Protein AF-A0A9D6DRE2-F1 (afdb_monomer)

Secondary structure (DSSP, 8-state):
-PPPP-PEEEEE--TT-HHHHHHHHHHHHHHGGGS--HHHHHHHHHTT-SEEEEEE-TTS-EEEEEEEEEEEPPP-TTS--EEEEEEEEEEE-GGGTTSSHHHHHHHHHHHHHHHHHHHHTPEEEEEEEEE-GGGHHHHHHTT-EEEEEE-TTS-EEE--EEEPPS-B-TTT--BSS--EEEEEEEEETT--SEEEHHHHHHHHHHIIIIISPPPGGGSSSHHHHHHHHHHHHHHHHHHHHHGGG-GGGEEEEE-HHHHHHHHHHHHTTT--EEPP-

Sequence (277 aa):
MARPWRPQEKRIENHNDPMVREVWQMMKAEFGDEADPLYWVKESIRQGINKYDVITGPDGKIISFSNSRYLEMEPVAGRPPESLVYMAFILTDEEHRRKGLATELNRKLSLGALEQARQEGHAVRGMVGESTETSEKFWNKIGKRRVYFEDSEGNIHEVPYKAPPCDYDDNTGEPLLEGAFEHLMVNMFDGSGELKSGDLVRMARTIYFEEYGAEPEDYASKKAWQRTQEVLVGYLKEFEQSLAGAKDGRVFLMSEDERNQKQAELKAKGKEVVEVK

Mean predicted aligned error: 3.93 Å

Solvent-accessible surface area (backbone atoms only — not comparable to full-atom values): 15148 Å² total; per-residue (Å²): 132,82,77,81,86,72,78,47,77,46,71,61,78,52,50,82,42,72,62,54,58,53,53,43,51,55,39,36,70,73,48,47,88,77,32,74,55,65,67,56,59,28,47,32,28,67,72,63,56,40,46,38,42,36,30,27,48,98,87,66,47,78,43,30,42,32,38,32,34,80,41,73,38,83,81,50,93,97,53,74,50,36,27,36,34,43,38,82,44,72,45,52,43,81,94,51,52,94,69,53,58,56,56,51,47,52,52,51,52,54,52,52,48,53,51,50,23,62,75,72,66,34,45,64,52,32,40,40,33,72,38,54,82,91,49,45,72,59,41,42,74,71,57,28,17,39,44,28,26,38,34,90,86,63,32,35,34,45,59,70,36,61,47,72,40,91,48,61,38,42,73,60,21,46,62,74,48,81,52,46,77,40,44,48,27,42,27,40,69,84,68,54,55,58,48,46,43,71,58,52,47,44,52,52,47,36,45,48,50,68,70,61,42,76,60,60,83,76,25,79,31,68,66,9,37,50,40,36,52,53,51,49,52,49,52,48,48,53,43,51,56,67,49,71,53,24,44,94,45,32,31,37,51,37,37,72,69,56,44,55,52,48,36,59,60,29,50,79,71,79,32,51,64,47,74,78,127

Organism: NCBI:txid2750080

Radius of gyration: 19.71 Å; Cα contacts (8 Å, |Δi|>4): 491; chains: 1; bounding box: 57×41×58 Å

Foldseek 3Di:
DDDPDDWDKDKDQALPPPLLVLVQVQQCVPPPPPGDDSVVSSVCSVVVAKIKMFIADPVRHTQKIWIKGKFWFDDDPPDWTEIEIETEDIDGDPVCPPVCPSLVNLVVSVVVNVVVCVVVVYHYFKYKYWADPVCQVVLVVSQKFFKWFAFPVRAIEGQWAWAQAQDADQAALHHPDGTHTTTIIIHTPVRDQKDFLVVVLRVLLRCLCSVRQDDQVSHPHPNSSVSNVVVSVVSSVVSSVSQPRGVVRMMGGHGPVRQVVVQVVVVVVVHHYHYDD

pLDDT: mean 93.64, std 5.63, range [51.59, 98.44]

Structure (mmCIF, N/CA/C/O backbone):
data_AF-A0A9D6DRE2-F1
#
_entry.id   AF-A0A9D6DRE2-F1
#
loop_
_atom_site.group_PDB
_atom_site.id
_atom_site.type_symbol
_atom_site.label_atom_id
_atom_site.label_alt_id
_atom_site.label_comp_id
_atom_site.label_asym_id
_atom_site.label_entity_id
_atom_site.label_seq_id
_atom_site.pdbx_PDB_ins_code
_atom_site.Cartn_x
_atom_site.Cartn_y
_atom_site.Cartn_z
_atom_site.occupancy
_atom_site.B_iso_or_equiv
_atom_site.auth_seq_id
_atom_site.auth_comp_id
_atom_site.auth_asym_id
_atom_site.auth_atom_id
_atom_site.pdbx_PDB_model_num
ATOM 1 N N . MET A 1 1 ? -10.103 -22.977 -37.144 1.00 57.94 1 MET A N 1
ATOM 2 C CA . MET A 1 1 ? -10.347 -22.102 -35.976 1.00 57.94 1 MET A CA 1
ATOM 3 C C . MET A 1 1 ? -9.008 -21.837 -35.314 1.00 57.94 1 MET A C 1
ATOM 5 O O . MET A 1 1 ? -8.327 -22.803 -34.987 1.00 57.94 1 MET A O 1
ATOM 9 N N . ALA A 1 2 ? -8.588 -20.576 -35.194 1.00 51.59 2 ALA A N 1
ATOM 10 C CA . ALA A 1 2 ? -7.384 -20.242 -34.435 1.00 51.59 2 ALA A CA 1
ATOM 11 C C . ALA A 1 2 ? -7.630 -20.556 -32.950 1.00 51.59 2 ALA A C 1
ATOM 13 O O . ALA A 1 2 ? -8.734 -20.325 -32.453 1.00 51.59 2 ALA A O 1
ATOM 14 N N . ARG A 1 3 ? -6.638 -21.126 -32.252 1.00 55.03 3 ARG A N 1
ATOM 15 C CA . ARG A 1 3 ? -6.741 -21.302 -30.797 1.00 55.03 3 ARG A CA 1
ATOM 16 C C . ARG A 1 3 ? -6.902 -19.916 -30.160 1.00 55.03 3 ARG A C 1
ATOM 18 O O . ARG A 1 3 ? -6.176 -19.011 -30.570 1.00 55.03 3 ARG A O 1
ATOM 25 N N . PRO A 1 4 ? -7.812 -19.739 -29.186 1.00 74.06 4 PRO A N 1
ATOM 26 C CA . PRO A 1 4 ? -7.888 -18.487 -28.453 1.00 74.06 4 PRO A CA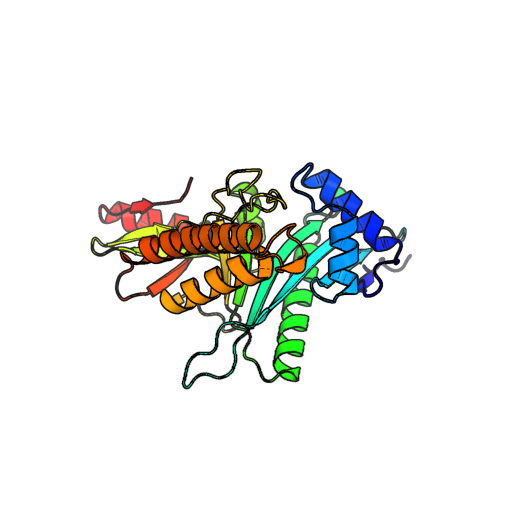 1
ATOM 27 C C . PRO A 1 4 ? -6.530 -18.225 -27.804 1.00 74.06 4 PRO A C 1
ATOM 29 O O . PRO A 1 4 ? -5.937 -19.118 -27.188 1.00 74.06 4 PRO A O 1
ATOM 32 N N . TRP A 1 5 ? -6.026 -17.014 -28.017 1.00 76.00 5 TRP A N 1
ATOM 33 C CA . TRP A 1 5 ? -4.802 -16.545 -27.395 1.00 76.00 5 TRP A CA 1
ATOM 34 C C . TRP A 1 5 ? -4.932 -16.614 -25.867 1.00 76.00 5 TRP A C 1
ATOM 36 O O . TRP A 1 5 ? -6.010 -16.377 -25.317 1.00 76.00 5 TRP A O 1
ATOM 46 N N . ARG A 1 6 ? -3.838 -16.978 -25.194 1.00 79.94 6 ARG A N 1
ATOM 47 C CA . ARG A 1 6 ? -3.753 -17.016 -23.733 1.00 79.94 6 ARG A CA 1
ATOM 48 C C . ARG A 1 6 ? -2.740 -15.968 -23.276 1.00 79.94 6 ARG A C 1
ATOM 50 O O . ARG A 1 6 ? -1.627 -15.995 -23.809 1.00 79.94 6 ARG A O 1
ATOM 57 N N . PRO A 1 7 ? -3.100 -15.102 -22.314 1.00 83.44 7 PRO A N 1
ATOM 58 C CA . PRO A 1 7 ? -2.146 -14.201 -21.686 1.00 83.44 7 PRO A CA 1
ATOM 59 C C . PRO A 1 7 ? -0.927 -14.965 -21.173 1.00 83.44 7 PRO A C 1
ATOM 61 O O . PRO A 1 7 ? -1.067 -16.068 -20.637 1.00 83.44 7 PRO A O 1
ATOM 64 N N . GLN A 1 8 ? 0.263 -14.402 -21.379 1.00 90.44 8 GLN A N 1
ATOM 65 C CA . GLN A 1 8 ? 1.492 -14.946 -20.812 1.00 90.44 8 GLN A CA 1
ATOM 66 C C . GLN A 1 8 ? 1.859 -14.135 -19.578 1.00 90.44 8 GLN A C 1
ATOM 68 O O . GLN A 1 8 ? 2.025 -12.920 -19.653 1.00 90.44 8 GLN A O 1
ATOM 73 N N . GLU A 1 9 ? 1.989 -14.822 -18.451 1.00 93.50 9 GLU A N 1
ATOM 74 C CA . GLU A 1 9 ? 2.403 -14.235 -17.184 1.00 93.50 9 GLU A CA 1
ATOM 75 C C . GLU A 1 9 ? 3.905 -14.433 -16.988 1.00 93.50 9 GLU A C 1
ATOM 77 O O . GLU A 1 9 ? 4.422 -15.542 -17.137 1.00 93.50 9 GLU A O 1
ATOM 82 N N . LYS A 1 10 ? 4.610 -13.376 -16.590 1.00 94.56 10 LYS A N 1
ATOM 83 C CA . LYS A 1 10 ? 6.050 -13.418 -16.318 1.00 94.56 10 LYS A CA 1
ATOM 84 C C . LYS A 1 10 ? 6.383 -12.555 -15.106 1.00 94.56 10 LYS A C 1
ATOM 86 O O . LYS A 1 10 ? 5.712 -11.563 -14.855 1.00 94.56 10 LYS A O 1
ATOM 91 N N . ARG A 1 11 ? 7.404 -12.943 -14.343 1.00 95.44 11 ARG A N 1
ATOM 92 C CA . ARG A 1 11 ? 8.059 -12.057 -13.374 1.00 95.44 11 ARG A CA 1
ATOM 93 C C . ARG A 1 11 ? 9.316 -11.481 -14.011 1.00 95.44 11 ARG A C 1
ATOM 95 O O . ARG A 1 11 ? 10.056 -12.213 -14.669 1.00 95.44 11 ARG A O 1
ATOM 102 N N . ILE A 1 12 ? 9.550 -10.187 -13.839 1.00 96.00 12 ILE A N 1
ATOM 103 C CA . ILE A 1 12 ? 10.805 -9.565 -14.253 1.00 96.00 12 ILE A CA 1
ATOM 104 C C . ILE A 1 12 ? 11.825 -9.764 -13.129 1.00 96.00 12 ILE A C 1
ATOM 106 O O . ILE A 1 12 ? 11.682 -9.194 -12.054 1.00 96.00 12 ILE A O 1
ATOM 110 N N . GLU A 1 13 ? 12.844 -10.584 -13.382 1.00 95.12 13 GLU A N 1
ATOM 111 C CA . GLU A 1 13 ? 13.911 -10.895 -12.410 1.00 95.12 13 GLU A CA 1
ATOM 112 C C . GLU A 1 13 ? 15.245 -10.214 -12.757 1.00 95.12 13 GLU A C 1
ATOM 114 O O . GLU A 1 13 ? 16.151 -10.142 -11.933 1.00 95.12 13 GLU A O 1
ATOM 119 N N . ASN A 1 14 ? 15.385 -9.703 -13.984 1.00 95.88 14 ASN A N 1
ATOM 120 C CA . ASN A 1 14 ? 16.597 -9.044 -14.457 1.00 95.88 14 ASN A CA 1
ATOM 121 C C . ASN A 1 14 ? 16.320 -7.559 -14.714 1.00 95.88 14 ASN A C 1
ATOM 123 O O . ASN A 1 14 ? 15.523 -7.217 -15.584 1.00 95.88 14 ASN A O 1
AT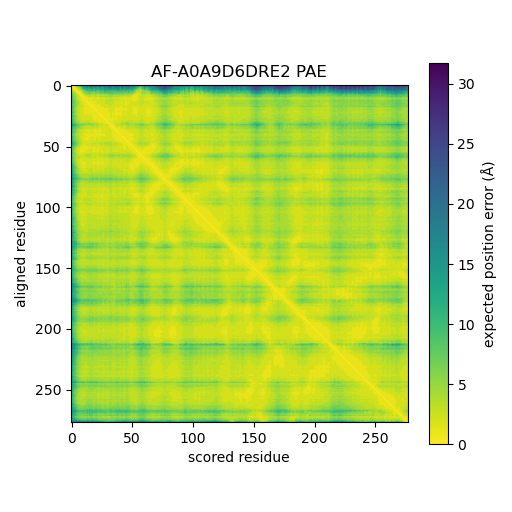OM 127 N N . HIS A 1 15 ? 17.031 -6.676 -14.012 1.00 94.56 15 HIS A N 1
ATOM 128 C CA . HIS A 1 15 ? 16.909 -5.219 -14.157 1.00 94.56 15 HIS A CA 1
ATOM 129 C C . HIS A 1 15 ? 17.287 -4.686 -15.556 1.00 94.56 15 HIS A C 1
ATOM 131 O O . HIS A 1 15 ? 16.968 -3.547 -15.896 1.00 94.56 15 HIS A O 1
ATOM 137 N N . ASN A 1 16 ? 17.959 -5.494 -16.383 1.00 96.19 16 ASN A N 1
ATOM 138 C CA . ASN A 1 16 ? 18.267 -5.177 -17.780 1.00 96.19 16 ASN A CA 1
ATOM 139 C C . ASN A 1 16 ? 17.279 -5.790 -18.784 1.00 96.19 16 ASN A C 1
ATOM 141 O O . ASN A 1 16 ? 17.483 -5.644 -19.989 1.00 96.19 16 ASN A O 1
ATOM 145 N N . ASP A 1 17 ? 16.231 -6.482 -18.325 1.00 96.25 17 ASP A N 1
ATOM 146 C CA . ASP A 1 17 ? 15.180 -6.983 -19.210 1.00 96.25 17 ASP A CA 1
ATOM 147 C C . ASP A 1 17 ? 14.517 -5.796 -19.945 1.00 96.25 17 ASP A C 1
ATOM 149 O O . ASP A 1 17 ? 14.136 -4.818 -19.292 1.00 96.25 17 ASP A O 1
ATOM 153 N N . PRO A 1 18 ? 14.365 -5.835 -21.285 1.00 94.88 18 PRO A N 1
ATOM 154 C CA . PRO A 1 18 ? 13.691 -4.774 -22.037 1.00 94.88 18 PRO A CA 1
ATOM 155 C C . PRO A 1 18 ? 12.298 -4.425 -21.492 1.00 94.88 18 PRO A C 1
ATOM 157 O O . PRO A 1 18 ? 11.900 -3.259 -21.541 1.00 94.88 18 PRO A O 1
ATOM 160 N N . MET A 1 19 ? 11.612 -5.403 -20.890 1.00 96.00 19 MET A N 1
ATOM 161 C CA . MET A 1 19 ? 10.308 -5.230 -20.248 1.00 96.00 19 MET A CA 1
ATOM 162 C C . MET A 1 19 ? 10.324 -4.216 -19.098 1.00 96.00 19 MET A C 1
ATOM 164 O O . MET A 1 19 ? 9.303 -3.586 -18.844 1.00 96.00 19 MET A O 1
ATOM 168 N N . VAL A 1 20 ? 11.464 -3.991 -18.431 1.00 96.94 20 VAL A N 1
ATOM 169 C CA . VAL A 1 20 ? 11.580 -2.976 -17.366 1.00 96.94 20 VAL A CA 1
ATOM 170 C C . VAL A 1 20 ? 11.256 -1.585 -17.903 1.00 96.94 20 VAL A C 1
ATOM 172 O O . VAL A 1 20 ? 10.541 -0.811 -17.269 1.00 96.94 20 VAL A O 1
ATOM 175 N N . ARG A 1 21 ? 11.757 -1.266 -19.102 1.00 97.00 21 ARG A N 1
ATOM 176 C CA . ARG A 1 21 ? 11.486 0.025 -19.736 1.00 97.00 21 ARG A CA 1
ATOM 177 C C . ARG A 1 21 ? 10.027 0.137 -20.167 1.00 97.00 21 ARG A C 1
ATOM 179 O O . ARG A 1 21 ? 9.472 1.222 -20.052 1.00 97.00 21 ARG A O 1
ATOM 186 N N . GLU A 1 22 ? 9.427 -0.952 -20.642 1.00 96.62 22 GLU A N 1
ATOM 187 C CA . GLU A 1 22 ? 8.007 -0.983 -21.012 1.00 96.62 22 GLU A CA 1
ATOM 188 C C . GLU A 1 22 ? 7.098 -0.760 -19.793 1.00 96.62 22 GLU A C 1
ATOM 190 O O . GLU A 1 22 ? 6.211 0.088 -19.859 1.00 96.62 22 GLU A O 1
ATOM 195 N N . VAL A 1 23 ? 7.361 -1.430 -18.661 1.00 96.62 23 VAL A N 1
ATOM 196 C CA . VAL A 1 23 ? 6.642 -1.189 -17.392 1.00 96.62 23 VAL A CA 1
ATOM 197 C C . VAL A 1 23 ? 6.757 0.273 -16.977 1.00 96.62 23 VAL A C 1
ATOM 199 O O . VAL A 1 23 ? 5.744 0.923 -16.732 1.00 96.62 23 VAL A O 1
ATOM 202 N N . TRP A 1 24 ? 7.978 0.813 -16.951 1.00 96.44 24 TRP A N 1
ATOM 203 C CA . TRP A 1 24 ? 8.202 2.208 -16.575 1.00 96.44 24 TRP A CA 1
ATOM 204 C C . TRP A 1 24 ? 7.492 3.193 -17.515 1.00 96.44 24 TRP A C 1
ATOM 206 O O . TRP A 1 24 ? 6.930 4.183 -17.060 1.00 96.44 24 TRP A O 1
ATOM 216 N N . GLN A 1 25 ? 7.466 2.926 -18.825 1.00 96.12 25 GLN A N 1
ATOM 217 C CA . GLN A 1 25 ? 6.717 3.752 -19.778 1.00 96.12 25 GLN A CA 1
ATOM 218 C C . GLN A 1 25 ? 5.212 3.711 -19.506 1.00 96.12 25 GLN A C 1
ATOM 220 O O . GLN A 1 25 ? 4.557 4.746 -19.596 1.00 96.12 25 GLN A O 1
ATOM 225 N N . MET A 1 26 ? 4.681 2.540 -19.152 1.00 95.31 26 MET A N 1
ATOM 226 C CA . MET A 1 26 ? 3.279 2.372 -18.777 1.00 95.31 26 MET A CA 1
ATOM 227 C C . MET A 1 26 ? 2.956 3.135 -17.479 1.00 95.31 26 MET A C 1
ATOM 229 O O . MET A 1 26 ? 1.951 3.836 -17.432 1.00 95.31 26 MET A O 1
ATOM 233 N N . MET A 1 27 ? 3.839 3.082 -16.471 1.00 94.00 27 MET A N 1
ATOM 234 C CA . MET A 1 27 ? 3.736 3.891 -15.244 1.00 94.00 27 MET A CA 1
ATOM 235 C C . MET A 1 27 ? 3.767 5.389 -15.546 1.00 94.00 27 MET A C 1
ATOM 237 O O . MET A 1 27 ? 2.865 6.111 -15.140 1.00 94.00 27 MET A O 1
ATOM 241 N N . LYS A 1 28 ? 4.770 5.862 -16.297 1.00 94.38 28 LYS A N 1
ATOM 242 C CA . LYS A 1 28 ? 4.936 7.286 -16.628 1.00 94.38 28 LYS A CA 1
ATOM 243 C C . LYS A 1 28 ? 3.752 7.834 -17.427 1.00 94.38 28 LYS A C 1
ATOM 245 O O . LYS A 1 28 ? 3.407 9.000 -17.268 1.00 94.38 28 LYS A O 1
ATOM 250 N N . ALA A 1 29 ? 3.146 7.012 -18.284 1.00 93.81 29 ALA A N 1
ATOM 251 C CA . ALA A 1 29 ? 1.971 7.399 -19.056 1.00 93.81 29 ALA A CA 1
ATOM 252 C C . ALA A 1 29 ? 0.716 7.578 -18.186 1.00 93.81 29 ALA A C 1
ATOM 254 O O . ALA A 1 29 ? -0.063 8.483 -18.468 1.00 93.81 29 ALA A O 1
ATOM 255 N N . GLU A 1 30 ? 0.526 6.748 -17.154 1.00 90.94 30 GLU A N 1
ATOM 256 C CA . GLU A 1 30 ? -0.642 6.845 -16.265 1.00 90.94 30 GLU A CA 1
ATOM 257 C C . GLU A 1 30 ? -0.440 7.883 -15.152 1.00 90.94 30 GLU A C 1
ATOM 259 O O . GLU A 1 30 ? -1.318 8.706 -14.918 1.00 90.94 30 GLU A O 1
ATOM 264 N N . PHE A 1 31 ? 0.716 7.858 -14.484 1.00 87.56 31 PHE A N 1
ATOM 265 C CA . PHE A 1 31 ? 0.958 8.599 -13.239 1.00 87.56 31 PHE A CA 1
ATOM 266 C C . PHE A 1 31 ? 1.790 9.873 -13.430 1.00 87.56 31 PHE A C 1
ATOM 268 O O . PHE A 1 31 ? 1.974 10.650 -12.499 1.00 87.56 31 PHE A O 1
ATOM 275 N N . GLY A 1 32 ? 2.312 10.128 -14.634 1.00 88.75 32 GLY A N 1
ATOM 276 C CA . GLY A 1 32 ? 3.084 11.340 -14.897 1.00 88.75 32 GLY A CA 1
ATOM 277 C C . GLY A 1 32 ? 4.277 11.462 -13.948 1.00 88.75 32 GLY A C 1
ATOM 278 O O . GLY A 1 32 ? 5.148 10.595 -13.930 1.00 88.75 32 GLY A O 1
ATOM 279 N N . ASP A 1 33 ? 4.367 12.558 -13.201 1.00 82.12 33 ASP A N 1
ATOM 280 C CA . ASP A 1 33 ? 5.491 12.834 -12.295 1.00 82.12 33 ASP A CA 1
ATOM 281 C C . ASP A 1 33 ? 5.471 12.022 -10.994 1.00 82.12 33 ASP A C 1
ATOM 283 O O . ASP A 1 33 ? 6.511 11.915 -10.362 1.00 82.12 33 ASP A O 1
A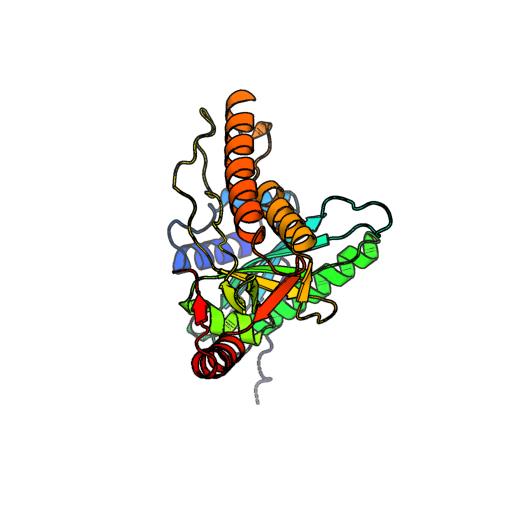TOM 287 N N . GLU A 1 34 ? 4.362 11.352 -10.673 1.00 78.19 34 GLU A N 1
ATOM 288 C CA . GLU A 1 34 ? 4.277 10.405 -9.549 1.00 78.19 34 GLU A CA 1
ATOM 289 C C . GLU A 1 34 ? 4.902 9.038 -9.876 1.00 78.19 34 GLU A C 1
ATOM 291 O O . GLU A 1 34 ? 5.099 8.205 -8.996 1.00 78.19 34 GLU A O 1
ATOM 296 N N . ALA A 1 35 ? 5.212 8.767 -11.149 1.00 87.00 35 ALA A N 1
ATOM 297 C CA . ALA A 1 35 ? 5.878 7.528 -11.524 1.00 87.00 35 ALA A CA 1
ATOM 298 C C . ALA A 1 35 ? 7.347 7.536 -11.089 1.00 87.00 35 ALA A C 1
ATOM 300 O O . ALA A 1 35 ? 8.107 8.423 -11.491 1.00 87.00 35 ALA A O 1
ATOM 301 N N . ASP A 1 36 ? 7.760 6.459 -10.416 1.00 87.31 36 ASP A N 1
ATOM 302 C CA . ASP A 1 36 ? 9.156 6.202 -10.074 1.00 87.31 36 ASP A CA 1
ATOM 303 C C . ASP A 1 36 ? 10.104 6.467 -11.257 1.00 87.31 36 ASP A C 1
ATOM 305 O O . ASP A 1 36 ? 9.836 6.057 -12.402 1.00 87.31 36 ASP A O 1
ATOM 309 N N . PRO A 1 37 ? 11.266 7.096 -11.025 1.00 89.38 37 PRO A N 1
ATOM 310 C CA . PRO A 1 37 ? 12.247 7.261 -12.078 1.00 89.38 37 PRO A CA 1
ATOM 311 C C . PRO A 1 37 ? 12.782 5.891 -12.528 1.00 89.38 37 PRO A C 1
ATOM 313 O O . PRO A 1 37 ? 12.975 4.971 -11.736 1.00 89.38 37 PRO A O 1
ATOM 316 N N . LEU A 1 38 ? 13.089 5.742 -13.824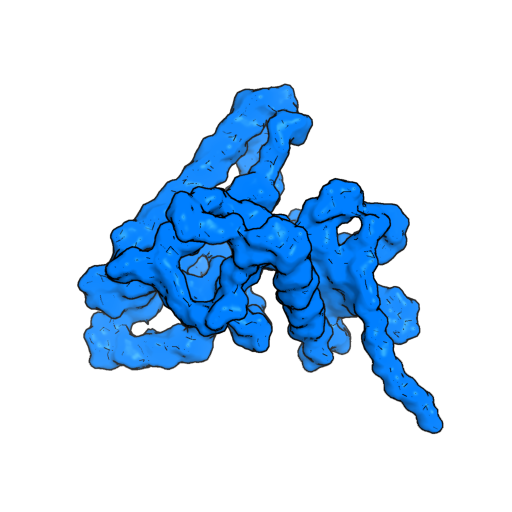 1.00 94.06 38 LEU A N 1
ATOM 317 C CA . LEU A 1 38 ? 13.495 4.449 -14.404 1.00 94.06 38 LEU A CA 1
ATOM 318 C C . LEU A 1 38 ? 14.694 3.808 -13.686 1.00 94.06 38 LEU A C 1
ATOM 320 O O . LEU A 1 38 ? 14.801 2.582 -13.637 1.00 94.06 38 LEU A O 1
ATOM 324 N N . TYR A 1 39 ? 15.623 4.621 -13.175 1.00 92.06 39 TYR A N 1
ATOM 325 C CA . TYR A 1 39 ? 16.776 4.099 -12.445 1.00 92.06 39 TYR A CA 1
ATOM 326 C C . TYR A 1 39 ? 16.344 3.398 -11.148 1.00 92.06 39 TYR A C 1
ATOM 328 O O . TYR A 1 39 ? 16.881 2.334 -10.858 1.00 92.06 39 TYR A O 1
ATOM 336 N N . TRP A 1 40 ? 15.331 3.912 -10.443 1.00 89.31 40 TRP A N 1
ATOM 337 C CA . TRP A 1 40 ? 14.787 3.313 -9.223 1.00 89.31 40 TRP A CA 1
ATOM 338 C C . TRP A 1 40 ? 14.040 2.007 -9.503 1.00 89.31 40 TRP A C 1
ATOM 340 O O . TRP A 1 40 ? 14.254 0.997 -8.831 1.00 89.31 40 TRP A O 1
ATOM 350 N N . VAL A 1 41 ? 13.250 1.958 -10.582 1.00 94.06 41 VAL A N 1
ATOM 351 C CA . VAL A 1 41 ? 12.606 0.711 -11.041 1.00 94.06 41 VAL A CA 1
ATOM 352 C C . VAL A 1 41 ? 13.655 -0.378 -11.294 1.00 94.06 41 VAL A C 1
ATOM 354 O O . VAL A 1 41 ? 13.502 -1.519 -10.861 1.00 94.06 41 VAL A O 1
ATOM 357 N N . LYS A 1 42 ? 14.757 -0.035 -11.971 1.00 95.44 42 LYS A N 1
ATOM 358 C CA . LYS A 1 42 ? 15.860 -0.977 -12.213 1.00 95.44 42 LYS A CA 1
ATOM 359 C C . LYS A 1 42 ? 16.553 -1.396 -10.926 1.00 95.44 42 LYS A C 1
ATOM 361 O O . LYS A 1 42 ? 16.850 -2.576 -10.752 1.00 95.44 42 LYS A O 1
ATOM 366 N N . GLU A 1 43 ? 16.831 -0.435 -10.061 1.00 91.44 43 GLU A N 1
ATOM 367 C CA . GLU A 1 43 ? 17.575 -0.656 -8.833 1.00 91.44 43 GLU A CA 1
ATOM 368 C C . GLU A 1 43 ? 16.800 -1.542 -7.855 1.00 91.44 43 GLU A C 1
ATOM 370 O O . GLU A 1 43 ? 17.333 -2.540 -7.373 1.00 91.44 43 GLU A O 1
ATOM 375 N N . SER A 1 44 ? 15.508 -1.278 -7.676 1.00 92.38 44 SER A N 1
ATOM 376 C CA . SER A 1 44 ? 14.627 -2.090 -6.835 1.00 92.38 44 SER A CA 1
ATOM 377 C C . SER A 1 44 ? 14.490 -3.537 -7.335 1.00 92.38 44 SER A C 1
ATOM 379 O O . SER A 1 44 ? 14.442 -4.457 -6.519 1.00 92.38 44 SER A O 1
ATOM 381 N N . ILE A 1 45 ? 14.519 -3.780 -8.655 1.00 94.81 45 ILE A N 1
ATOM 382 C CA . ILE A 1 45 ? 14.611 -5.142 -9.222 1.00 94.81 45 ILE A CA 1
ATOM 383 C C . ILE A 1 45 ? 15.981 -5.755 -8.931 1.00 94.81 45 ILE A C 1
ATOM 385 O O . ILE A 1 45 ? 16.069 -6.912 -8.524 1.00 94.81 45 ILE A O 1
ATOM 389 N N . ARG A 1 46 ? 17.065 -4.998 -9.148 1.00 93.69 46 ARG A N 1
ATOM 390 C CA . ARG A 1 46 ? 18.445 -5.465 -8.949 1.00 93.69 46 ARG A CA 1
ATOM 391 C C . ARG A 1 46 ? 18.688 -5.914 -7.510 1.00 93.69 46 ARG A C 1
ATOM 393 O O . ARG A 1 46 ? 19.369 -6.915 -7.305 1.00 93.69 46 ARG A O 1
ATOM 400 N N . GLN A 1 47 ? 18.153 -5.171 -6.547 1.00 89.81 47 GLN A N 1
ATOM 401 C CA . GLN A 1 47 ? 18.263 -5.471 -5.122 1.00 89.81 47 GLN A CA 1
ATOM 402 C C . GLN A 1 47 ? 17.223 -6.498 -4.640 1.00 89.81 47 GLN A C 1
ATOM 404 O O . GLN A 1 47 ? 17.314 -6.972 -3.514 1.00 89.81 47 GLN A O 1
ATOM 409 N N . GLY A 1 48 ? 16.249 -6.871 -5.479 1.00 90.00 48 GLY A N 1
ATOM 410 C CA . GLY A 1 48 ? 15.169 -7.785 -5.096 1.00 90.00 48 GLY A CA 1
ATOM 411 C C . GLY A 1 48 ? 14.152 -7.175 -4.127 1.00 90.00 48 GLY A C 1
ATOM 412 O O . GLY A 1 48 ? 13.375 -7.915 -3.528 1.00 90.00 48 GLY A O 1
ATOM 413 N N . ILE A 1 49 ? 14.148 -5.847 -3.995 1.00 89.81 49 ILE A N 1
ATOM 414 C CA . ILE A 1 49 ? 13.233 -5.081 -3.147 1.00 89.81 49 ILE A CA 1
ATOM 415 C C . ILE A 1 49 ? 11.815 -5.159 -3.720 1.00 89.81 49 ILE A C 1
ATOM 417 O O . ILE A 1 49 ? 10.887 -5.607 -3.046 1.00 89.81 49 ILE A O 1
ATOM 421 N N . ASN A 1 50 ? 11.669 -4.781 -4.994 1.00 92.88 50 ASN A N 1
ATOM 422 C CA . ASN A 1 50 ? 10.382 -4.727 -5.681 1.00 92.88 50 ASN A CA 1
ATOM 423 C C . ASN A 1 50 ? 10.200 -5.920 -6.612 1.00 92.88 50 ASN A C 1
ATOM 425 O O . ASN A 1 50 ? 11.080 -6.281 -7.398 1.00 92.88 50 ASN A O 1
ATOM 429 N N . LYS A 1 51 ? 8.997 -6.490 -6.590 1.00 94.56 51 LYS A N 1
ATOM 430 C CA . LYS A 1 51 ? 8.575 -7.544 -7.510 1.00 94.56 51 LYS A CA 1
ATOM 431 C C . LYS A 1 51 ? 7.669 -6.966 -8.577 1.00 94.56 51 LYS A C 1
ATOM 433 O O . LYS A 1 51 ? 6.622 -6.401 -8.263 1.00 94.56 51 LYS A O 1
ATOM 438 N N . TYR A 1 52 ? 8.054 -7.195 -9.830 1.00 96.56 52 TYR A N 1
ATOM 439 C CA . TYR A 1 52 ? 7.273 -6.817 -10.999 1.00 96.56 52 TYR A CA 1
ATOM 440 C C . TYR A 1 52 ? 6.755 -8.066 -11.701 1.00 96.56 52 TYR A C 1
ATOM 442 O O . TYR A 1 52 ? 7.519 -8.845 -12.279 1.00 96.56 52 TYR A O 1
ATOM 450 N N . ASP A 1 53 ? 5.443 -8.255 -11.645 1.00 97.00 53 ASP A N 1
ATOM 451 C CA . ASP A 1 53 ? 4.736 -9.300 -12.376 1.00 97.00 53 ASP A CA 1
ATOM 452 C C . ASP A 1 53 ? 4.007 -8.656 -13.556 1.00 97.00 53 ASP A C 1
ATOM 454 O O . ASP A 1 53 ? 3.353 -7.629 -13.403 1.00 97.00 53 ASP A O 1
ATOM 458 N N . VAL A 1 54 ? 4.146 -9.240 -14.745 1.00 97.75 54 VAL A N 1
ATOM 459 C CA . VAL A 1 54 ? 3.611 -8.702 -15.998 1.00 97.75 54 VAL A CA 1
ATOM 460 C C . VAL A 1 54 ? 2.756 -9.733 -16.713 1.00 97.75 54 VAL A C 1
ATOM 462 O O . VAL A 1 54 ? 3.005 -10.941 -16.640 1.00 97.75 54 VAL A O 1
ATOM 465 N N . ILE A 1 55 ? 1.769 -9.231 -17.443 1.00 97.75 55 ILE A N 1
ATOM 466 C CA . ILE A 1 55 ? 0.988 -9.969 -18.424 1.00 97.75 55 ILE A CA 1
ATOM 467 C C . ILE A 1 55 ? 1.251 -9.331 -19.783 1.00 97.75 55 ILE A C 1
ATOM 469 O O . ILE A 1 55 ? 1.055 -8.124 -19.949 1.00 97.75 55 ILE A O 1
ATOM 473 N N . THR A 1 56 ? 1.678 -10.135 -20.754 1.00 96.50 56 THR A N 1
ATOM 474 C CA . THR A 1 56 ? 1.862 -9.676 -22.135 1.00 96.50 56 THR A CA 1
ATOM 475 C C . THR A 1 56 ? 0.673 -10.034 -23.012 1.00 96.50 56 THR A C 1
ATOM 477 O O . THR A 1 56 ? -0.072 -10.957 -22.682 1.00 96.50 56 THR A O 1
ATOM 480 N N . GLY A 1 57 ? 0.496 -9.280 -24.101 1.00 94.25 57 GLY A N 1
ATOM 481 C CA . GLY A 1 57 ? -0.472 -9.462 -25.181 1.00 94.25 57 GLY A CA 1
ATOM 482 C C . GLY A 1 57 ? -0.004 -10.440 -26.276 1.00 94.25 57 GLY A C 1
ATOM 483 O O . GLY A 1 57 ? 1.096 -10.995 -26.203 1.00 94.25 57 GLY A O 1
ATOM 484 N N . PRO A 1 58 ? -0.816 -10.670 -27.328 1.00 90.25 58 PRO A N 1
ATOM 485 C CA . PRO A 1 58 ? -0.443 -11.527 -28.462 1.00 90.25 58 PRO A CA 1
ATOM 486 C C . PRO A 1 58 ? 0.776 -11.041 -29.249 1.00 90.25 58 PRO A C 1
ATOM 488 O O . PRO A 1 58 ? 1.471 -11.853 -29.855 1.00 90.25 58 PRO A O 1
ATOM 491 N N . ASP A 1 59 ? 1.018 -9.733 -29.253 1.00 90.81 59 ASP A N 1
ATOM 492 C CA . ASP A 1 59 ? 2.158 -9.086 -29.903 1.00 90.81 59 ASP A CA 1
ATOM 493 C C . ASP A 1 59 ? 3.418 -9.064 -29.020 1.00 90.81 59 ASP A C 1
ATOM 495 O O . ASP A 1 59 ? 4.452 -8.544 -29.435 1.00 90.81 59 ASP A O 1
ATOM 499 N N . GLY A 1 60 ? 3.344 -9.648 -27.819 1.00 90.94 60 GLY A N 1
ATOM 500 C CA . GLY A 1 60 ? 4.438 -9.711 -26.856 1.00 90.94 60 GLY A CA 1
ATOM 501 C C . GLY A 1 60 ? 4.603 -8.462 -25.990 1.00 90.94 60 GLY A C 1
ATOM 502 O O . GLY A 1 60 ? 5.441 -8.494 -25.092 1.00 90.94 60 GLY A O 1
ATOM 503 N N . LYS A 1 61 ? 3.808 -7.404 -26.201 1.00 94.12 61 LYS A N 1
ATOM 504 C CA . LYS A 1 61 ? 3.865 -6.183 -25.385 1.00 94.12 61 LYS A CA 1
ATOM 505 C C . LYS A 1 61 ? 3.211 -6.380 -24.032 1.00 94.12 61 LYS A C 1
ATOM 507 O O . LYS A 1 61 ? 2.272 -7.165 -23.907 1.00 94.12 61 LYS A O 1
ATOM 512 N N . ILE A 1 62 ? 3.664 -5.641 -23.028 1.00 96.81 62 ILE A N 1
ATOM 513 C CA . ILE A 1 62 ? 3.016 -5.616 -21.713 1.00 96.81 62 ILE A CA 1
ATOM 514 C C . ILE A 1 62 ? 1.652 -4.927 -21.824 1.00 96.81 62 ILE A C 1
ATOM 516 O O . ILE A 1 62 ? 1.565 -3.801 -22.302 1.00 96.81 62 ILE A O 1
ATOM 520 N N . ILE A 1 63 ? 0.603 -5.608 -21.359 1.00 97.00 63 ILE A N 1
ATOM 521 C CA . ILE A 1 63 ? -0.775 -5.080 -21.300 1.00 97.00 63 ILE A CA 1
ATOM 522 C C . ILE A 1 63 ? -1.253 -4.876 -19.858 1.00 97.00 63 ILE A C 1
ATOM 524 O O . ILE A 1 63 ? -2.250 -4.204 -19.594 1.00 97.00 63 ILE A O 1
ATOM 528 N N . SER A 1 64 ? -0.563 -5.489 -18.895 1.00 97.69 64 SER A N 1
ATOM 529 C CA . SER A 1 64 ? -0.815 -5.288 -17.475 1.00 97.69 64 SER A CA 1
ATOM 530 C C . SER A 1 64 ? 0.432 -5.598 -16.657 1.00 97.69 64 SER A C 1
ATOM 532 O O . SER A 1 64 ? 1.168 -6.526 -16.994 1.00 97.69 64 SER A O 1
ATOM 534 N N . PHE A 1 65 ? 0.649 -4.873 -15.564 1.00 97.75 65 PHE A N 1
ATOM 535 C CA . PHE A 1 65 ? 1.683 -5.204 -14.588 1.00 97.75 65 PHE A CA 1
ATOM 536 C C . PHE A 1 65 ? 1.229 -4.904 -13.159 1.00 97.75 65 PHE A C 1
ATOM 538 O O . PHE A 1 65 ? 0.266 -4.168 -12.933 1.00 97.75 65 PHE A O 1
ATOM 545 N N . SER A 1 66 ? 1.942 -5.478 -12.197 1.00 96.88 66 SER A N 1
ATOM 546 C CA . SER A 1 66 ? 1.873 -5.108 -10.789 1.00 96.88 66 SER A CA 1
ATOM 547 C C . SER A 1 66 ? 3.263 -4.869 -10.216 1.00 96.88 66 SER A C 1
ATOM 549 O O . SER A 1 66 ? 4.197 -5.586 -10.577 1.00 96.88 66 SER A O 1
ATOM 551 N N . ASN A 1 67 ? 3.369 -3.922 -9.291 1.00 95.75 67 ASN A N 1
ATOM 552 C CA . ASN A 1 67 ? 4.529 -3.688 -8.441 1.00 95.75 67 ASN A CA 1
ATOM 553 C C . ASN A 1 67 ? 4.136 -3.957 -6.981 1.00 95.75 67 ASN A C 1
ATOM 555 O O . ASN A 1 67 ? 3.083 -3.515 -6.516 1.00 95.75 67 ASN A O 1
ATOM 559 N N . SER A 1 68 ? 4.968 -4.714 -6.274 1.00 95.75 68 SER A N 1
ATOM 560 C CA . SER A 1 68 ? 4.730 -5.039 -4.869 1.00 95.75 68 SER A CA 1
ATOM 561 C C . SER A 1 68 ? 6.024 -5.295 -4.118 1.00 95.75 68 SER A C 1
ATOM 563 O O . SER A 1 68 ? 7.041 -5.655 -4.719 1.00 95.75 68 SER A O 1
ATOM 565 N N . ARG A 1 69 ? 5.930 -5.223 -2.795 1.00 95.06 69 ARG A N 1
ATOM 566 C CA . ARG A 1 69 ? 6.971 -5.601 -1.850 1.00 95.06 69 ARG A CA 1
ATOM 567 C C . ARG A 1 69 ? 6.426 -6.542 -0.801 1.00 95.06 69 ARG A C 1
ATOM 569 O O . ARG A 1 69 ? 5.271 -6.458 -0.387 1.00 95.06 69 ARG A O 1
ATOM 576 N N . TYR A 1 70 ? 7.297 -7.435 -0.368 1.00 95.00 70 TYR A N 1
ATOM 577 C CA . TYR A 1 70 ? 7.089 -8.234 0.823 1.00 95.00 70 TYR A CA 1
ATOM 578 C C . TYR A 1 70 ? 7.900 -7.587 1.941 1.00 95.00 70 TYR A C 1
ATOM 580 O O . TYR A 1 70 ? 9.114 -7.459 1.807 1.00 95.00 70 TYR A O 1
ATOM 588 N N . LEU A 1 71 ? 7.219 -7.137 2.989 1.00 95.62 71 LEU A N 1
ATOM 589 C CA . LEU A 1 71 ? 7.797 -6.352 4.071 1.00 95.62 71 LEU A CA 1
ATOM 590 C C . LEU A 1 71 ? 7.692 -7.129 5.379 1.00 95.62 71 LEU A C 1
ATOM 592 O O . LEU A 1 71 ? 6.615 -7.615 5.737 1.00 95.62 71 LEU A O 1
ATOM 596 N N . GLU A 1 72 ? 8.795 -7.242 6.105 1.00 95.44 72 GLU A N 1
ATOM 597 C CA . GLU A 1 72 ? 8.783 -7.814 7.447 1.00 95.44 72 GLU A CA 1
ATOM 598 C C . GLU A 1 72 ? 8.197 -6.806 8.439 1.00 95.44 72 GLU A C 1
ATOM 600 O O . GLU A 1 72 ? 8.460 -5.606 8.383 1.00 95.44 72 GLU A O 1
ATOM 605 N N . MET A 1 73 ? 7.353 -7.287 9.349 1.00 96.25 73 MET A N 1
ATOM 606 C CA . MET A 1 73 ? 6.778 -6.451 10.396 1.00 96.25 73 MET A CA 1
ATOM 607 C C . MET A 1 73 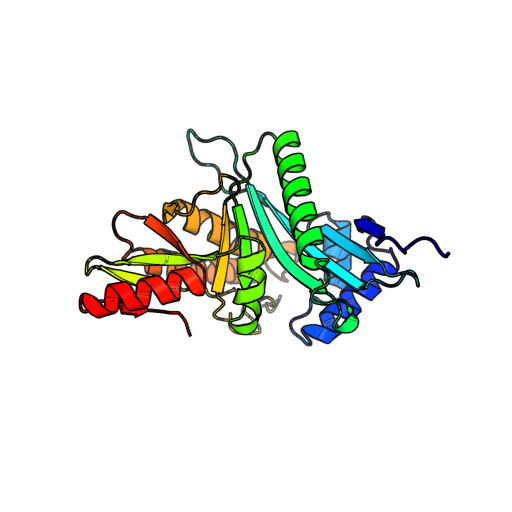? 7.595 -6.567 11.677 1.00 96.25 73 MET A C 1
ATOM 609 O O . MET A 1 73 ? 8.102 -7.639 12.010 1.00 96.25 73 MET A O 1
ATOM 613 N N . GLU A 1 74 ? 7.637 -5.486 12.460 1.00 94.44 74 GLU A N 1
ATOM 614 C CA . GLU A 1 74 ? 8.317 -5.497 13.757 1.00 94.44 74 GLU A CA 1
ATOM 615 C C . GLU A 1 74 ? 7.829 -6.657 14.641 1.00 94.44 74 GLU A C 1
ATOM 617 O O . GLU A 1 74 ? 6.613 -6.873 14.754 1.00 94.44 74 GLU A O 1
ATOM 622 N N . PRO A 1 75 ? 8.736 -7.399 15.297 1.00 94.88 75 PRO A N 1
ATOM 623 C CA . PRO A 1 75 ? 8.375 -8.584 16.058 1.00 94.88 75 PRO A CA 1
ATOM 624 C C . PRO A 1 75 ? 7.525 -8.233 17.282 1.00 94.88 75 PRO A C 1
ATOM 626 O O . PRO A 1 75 ? 7.757 -7.244 17.977 1.00 94.88 75 PRO A O 1
ATOM 629 N N . VAL A 1 76 ? 6.569 -9.105 17.602 1.00 94.81 76 VAL A N 1
ATOM 630 C CA . VAL A 1 76 ? 5.758 -9.006 18.822 1.00 94.81 76 VAL A CA 1
ATOM 631 C C . VAL A 1 76 ? 6.016 -10.222 19.691 1.00 94.81 76 VAL A C 1
ATOM 633 O O . VAL A 1 76 ? 5.860 -11.361 19.252 1.00 94.81 76 VAL A O 1
ATOM 636 N N . ALA A 1 77 ? 6.380 -9.980 20.951 1.00 94.75 77 ALA A N 1
ATOM 637 C CA . ALA A 1 77 ? 6.632 -11.045 21.912 1.00 94.75 77 ALA A CA 1
ATOM 638 C C . ALA A 1 77 ? 5.443 -12.021 21.990 1.00 94.75 77 ALA A C 1
ATOM 640 O O . ALA A 1 77 ? 4.294 -11.617 22.176 1.00 94.75 77 ALA A O 1
ATOM 641 N N . GLY A 1 78 ? 5.732 -13.316 21.846 1.00 93.81 78 GLY A N 1
ATOM 642 C CA . GLY A 1 78 ? 4.726 -14.379 21.886 1.00 93.81 78 GLY A CA 1
ATOM 643 C C . GLY A 1 78 ? 3.927 -14.576 20.592 1.00 93.81 78 GLY A C 1
ATOM 644 O O . GLY A 1 78 ? 3.007 -15.391 20.590 1.00 93.81 78 GLY A O 1
ATOM 645 N N . ARG A 1 79 ? 4.260 -13.875 19.500 1.00 93.75 79 ARG A N 1
ATOM 646 C CA . ARG A 1 79 ? 3.703 -14.113 18.160 1.00 93.75 79 ARG A CA 1
ATOM 647 C C . ARG A 1 79 ? 4.787 -14.659 17.222 1.00 93.75 79 ARG A C 1
ATOM 649 O O . ARG A 1 79 ? 5.963 -14.363 17.440 1.00 93.75 79 ARG A O 1
ATOM 656 N N . PRO A 1 80 ? 4.424 -15.466 16.206 1.00 93.94 80 PRO A N 1
ATOM 657 C CA . PRO A 1 80 ? 5.361 -15.787 15.134 1.00 93.94 80 PRO A CA 1
ATOM 658 C C . PRO A 1 80 ? 5.807 -14.499 14.419 1.00 93.94 80 PRO A C 1
ATOM 660 O O . PRO A 1 80 ? 5.091 -13.498 14.495 1.00 93.94 80 PRO A O 1
ATOM 663 N N . PRO A 1 81 ? 6.955 -14.506 13.722 1.00 96.88 81 PRO A N 1
ATOM 664 C CA . PRO A 1 81 ? 7.309 -13.431 12.804 1.00 96.88 81 PRO A CA 1
ATOM 665 C C . PRO A 1 81 ? 6.179 -13.181 11.801 1.00 96.88 81 PRO A C 1
ATOM 667 O O . PRO A 1 81 ? 5.533 -14.117 11.320 1.00 96.88 81 PRO A O 1
ATOM 670 N N . GLU A 1 82 ? 5.916 -11.914 11.517 1.00 97.25 82 GLU A N 1
ATOM 671 C CA . GLU A 1 82 ? 4.794 -11.479 10.692 1.00 97.25 82 GLU A CA 1
ATOM 672 C C . GLU A 1 82 ? 5.319 -10.666 9.514 1.00 97.25 82 GLU A C 1
ATOM 674 O O . GLU A 1 82 ? 6.303 -9.941 9.639 1.00 97.25 82 GLU A O 1
ATOM 679 N N . SER A 1 83 ? 4.637 -10.765 8.381 1.00 97.12 83 SER A N 1
ATOM 680 C CA . SER A 1 83 ? 4.939 -9.989 7.186 1.00 97.12 83 SER A CA 1
ATOM 681 C C . SER A 1 83 ? 3.686 -9.370 6.582 1.00 97.12 83 SER A C 1
ATOM 683 O O . SER A 1 83 ? 2.549 -9.790 6.830 1.00 97.12 83 SER A O 1
ATOM 685 N N . LEU A 1 84 ? 3.912 -8.340 5.780 1.00 96.75 84 LEU A N 1
ATOM 686 C CA . LEU A 1 84 ? 2.919 -7.576 5.052 1.00 96.75 84 LEU A CA 1
ATOM 687 C C . LEU A 1 84 ? 3.271 -7.586 3.564 1.00 96.75 84 LEU A C 1
ATOM 689 O O . LEU A 1 84 ? 4.438 -7.532 3.190 1.00 96.75 84 LEU A O 1
ATOM 693 N N . VAL A 1 85 ? 2.257 -7.598 2.703 1.00 97.06 85 VAL A N 1
ATOM 694 C CA . VAL A 1 85 ? 2.451 -7.276 1.286 1.00 97.06 85 VAL A CA 1
ATOM 695 C C . VAL A 1 85 ? 2.063 -5.826 1.058 1.00 97.06 85 VAL A C 1
ATOM 697 O O . VAL A 1 85 ? 0.887 -5.485 1.191 1.00 97.06 85 VAL A O 1
ATOM 700 N N . TYR A 1 86 ? 3.025 -4.987 0.695 1.00 96.62 86 TYR A N 1
ATOM 701 C CA . TYR A 1 86 ? 2.737 -3.662 0.162 1.00 96.62 86 TYR A CA 1
ATOM 702 C C . TYR A 1 86 ? 2.576 -3.762 -1.354 1.00 96.62 86 TYR A C 1
ATOM 704 O O . TYR A 1 86 ? 3.371 -4.405 -2.037 1.00 96.62 86 TYR A O 1
ATOM 712 N N . MET A 1 87 ? 1.513 -3.181 -1.890 1.00 95.44 87 MET A N 1
ATOM 713 C CA . MET A 1 87 ? 1.240 -3.168 -3.322 1.00 95.44 87 MET A CA 1
ATOM 714 C C . MET A 1 87 ? 1.117 -1.715 -3.758 1.00 95.44 87 MET A C 1
ATOM 716 O O . MET A 1 87 ? 0.073 -1.106 -3.532 1.00 95.44 87 MET A O 1
ATOM 720 N N . ALA A 1 88 ? 2.179 -1.203 -4.382 1.00 92.00 88 ALA A N 1
ATOM 721 C CA . ALA A 1 88 ? 2.237 0.175 -4.853 1.00 92.00 88 ALA A CA 1
ATOM 722 C C . ALA A 1 88 ? 1.390 0.359 -6.117 1.00 92.00 88 ALA A C 1
ATOM 724 O O . ALA A 1 88 ? 0.550 1.247 -6.190 1.00 92.00 88 ALA A O 1
ATOM 725 N N . PHE A 1 89 ? 1.544 -0.537 -7.102 1.00 92.12 89 PHE A N 1
ATOM 726 C CA . PHE A 1 89 ? 0.873 -0.384 -8.393 1.00 92.12 89 PHE A CA 1
ATOM 727 C C . PHE A 1 89 ? 0.232 -1.672 -8.888 1.00 92.12 89 PHE A C 1
ATOM 729 O O . PHE A 1 89 ? 0.812 -2.759 -8.834 1.0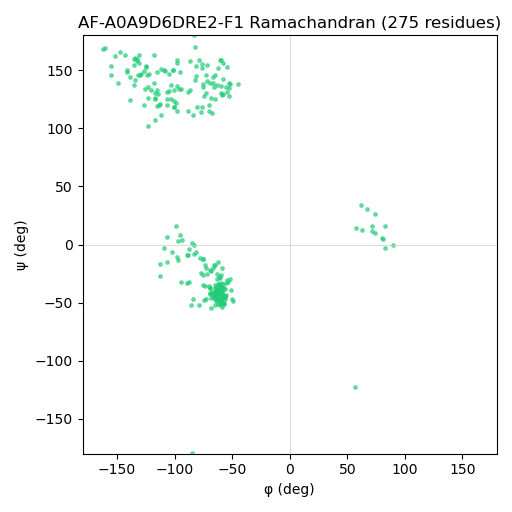0 92.12 89 PHE A O 1
ATOM 736 N N . ILE A 1 90 ? -0.942 -1.520 -9.494 1.00 94.62 90 ILE A N 1
ATOM 737 C CA . ILE A 1 90 ? -1.479 -2.481 -10.448 1.00 94.62 90 ILE A CA 1
ATOM 738 C C . ILE A 1 90 ? -2.113 -1.714 -11.594 1.00 94.62 90 ILE A C 1
ATOM 740 O O . ILE A 1 90 ? -2.972 -0.857 -11.395 1.00 94.62 90 ILE A O 1
ATOM 744 N N . LEU A 1 91 ? -1.671 -2.002 -12.808 1.00 94.81 91 LEU A N 1
ATOM 745 C CA . LEU A 1 91 ? -2.101 -1.254 -13.974 1.00 94.81 91 LEU A CA 1
ATOM 746 C C . LEU A 1 91 ? -2.425 -2.214 -15.107 1.00 94.81 91 LEU A C 1
ATOM 748 O O . LEU A 1 91 ? -1.697 -3.173 -15.367 1.00 94.81 91 LEU A O 1
ATOM 752 N N . THR A 1 92 ? -3.529 -1.943 -15.792 1.00 95.44 92 THR A N 1
ATOM 753 C CA . THR A 1 92 ? -3.906 -2.576 -17.055 1.00 95.44 92 THR A CA 1
ATOM 754 C C . THR A 1 92 ? -4.151 -1.465 -18.063 1.00 95.44 92 THR A C 1
ATOM 756 O O . THR A 1 92 ? -4.841 -0.490 -17.738 1.00 95.44 92 THR A O 1
ATOM 759 N N . ASP A 1 93 ? -3.609 -1.616 -19.271 1.00 94.19 93 ASP A N 1
ATOM 760 C CA . ASP A 1 93 ? -3.846 -0.655 -20.344 1.00 94.19 93 ASP A CA 1
ATOM 761 C C . ASP A 1 93 ? -5.348 -0.519 -20.645 1.00 94.19 93 ASP A C 1
ATOM 763 O O . ASP A 1 93 ? -6.152 -1.414 -20.358 1.00 94.19 93 ASP A O 1
ATOM 767 N N . GLU A 1 94 ? -5.740 0.619 -21.210 1.00 92.56 94 GLU A N 1
ATOM 768 C CA . GLU A 1 94 ? -7.148 0.962 -21.390 1.00 92.56 94 GLU A CA 1
ATOM 769 C C . GLU A 1 94 ? -7.927 -0.059 -22.238 1.00 92.56 94 GLU A C 1
ATOM 771 O O . GLU A 1 94 ? -9.048 -0.433 -21.880 1.00 92.56 94 GLU A O 1
ATOM 776 N N . GLU A 1 95 ? -7.317 -0.579 -23.305 1.00 93.94 95 GLU A N 1
ATOM 777 C CA . GLU A 1 95 ? -7.932 -1.543 -24.226 1.00 93.94 95 GLU A CA 1
ATOM 778 C C . GLU A 1 95 ? -8.160 -2.920 -23.578 1.00 93.94 95 GLU A C 1
ATOM 780 O O . GLU A 1 95 ? -8.994 -3.722 -24.031 1.00 93.94 95 GLU A O 1
ATOM 785 N N . HIS A 1 96 ? -7.424 -3.223 -22.507 1.00 94.81 96 HIS A N 1
ATOM 786 C CA . HIS A 1 96 ? -7.479 -4.493 -21.794 1.00 94.81 96 HIS A CA 1
ATOM 787 C C . HIS A 1 96 ? -8.118 -4.410 -20.403 1.00 94.81 96 HIS A C 1
ATOM 789 O O . HIS A 1 96 ? -8.337 -5.452 -19.769 1.00 94.81 96 HIS A O 1
ATOM 795 N N . ARG A 1 97 ? -8.511 -3.216 -19.942 1.00 92.88 97 ARG A N 1
ATOM 796 C CA . ARG A 1 97 ? -9.297 -3.043 -18.709 1.00 92.88 97 ARG A CA 1
ATOM 797 C C . ARG A 1 97 ? -10.581 -3.884 -18.752 1.00 92.88 97 ARG A C 1
ATOM 799 O O . ARG A 1 97 ? -11.135 -4.204 -19.802 1.00 92.88 97 ARG A O 1
ATOM 806 N N . ARG A 1 98 ? -11.075 -4.261 -17.565 1.00 90.81 98 ARG A N 1
ATOM 807 C CA . ARG A 1 98 ? -12.286 -5.094 -17.361 1.00 90.81 98 ARG A CA 1
ATOM 808 C C . ARG A 1 98 ? -12.211 -6.523 -17.929 1.00 90.81 98 ARG A C 1
ATOM 810 O O . ARG A 1 98 ? -13.224 -7.215 -17.935 1.00 90.81 98 ARG A O 1
ATOM 817 N N . LYS A 1 99 ? -11.026 -7.001 -18.326 1.00 93.31 99 LYS A N 1
ATOM 818 C CA . LYS A 1 99 ? -10.785 -8.401 -18.737 1.00 93.31 99 LYS A CA 1
ATOM 819 C C . LYS A 1 99 ? -10.257 -9.298 -17.604 1.00 93.31 99 LYS A C 1
ATOM 821 O O . LYS A 1 99 ? -9.867 -10.430 -17.857 1.00 93.31 99 LYS A O 1
ATOM 826 N N . GLY A 1 100 ? -10.223 -8.796 -16.366 1.00 93.75 100 GLY A N 1
ATOM 827 C CA . GLY A 1 100 ? -9.763 -9.543 -15.185 1.00 93.75 100 GLY A CA 1
ATOM 828 C C . GLY A 1 100 ? -8.242 -9.605 -14.991 1.00 93.75 100 GLY A C 1
ATOM 829 O O . GLY A 1 100 ? -7.793 -10.254 -14.056 1.00 93.75 100 GLY A O 1
ATOM 830 N N . LEU A 1 101 ? -7.447 -8.914 -15.817 1.00 95.62 101 LEU A N 1
ATOM 831 C CA . LEU A 1 101 ? -5.977 -8.986 -15.777 1.00 95.62 101 LEU A CA 1
ATOM 832 C C . LEU A 1 101 ? -5.378 -8.485 -14.456 1.00 95.62 101 LEU A C 1
ATOM 834 O O . LEU A 1 101 ? -4.560 -9.170 -13.853 1.00 95.62 101 LEU A O 1
ATOM 838 N N . ALA A 1 102 ? -5.836 -7.336 -13.956 1.00 94.81 102 ALA A N 1
ATOM 839 C CA . ALA A 1 102 ? -5.402 -6.836 -12.654 1.00 94.81 102 ALA A CA 1
ATOM 840 C C . ALA A 1 102 ? -5.849 -7.756 -11.496 1.00 94.81 102 ALA A C 1
ATOM 842 O O . ALA A 1 102 ? -5.111 -7.972 -10.543 1.00 94.81 102 ALA A O 1
ATOM 843 N N . THR A 1 103 ? -7.029 -8.378 -11.582 1.00 95.06 103 THR A N 1
ATOM 844 C CA . THR A 1 103 ? -7.453 -9.383 -10.590 1.00 95.06 103 THR A CA 1
ATOM 845 C C . THR A 1 103 ? -6.522 -10.597 -10.590 1.00 95.06 103 THR A C 1
ATOM 847 O O . THR A 1 103 ? -6.167 -11.099 -9.525 1.00 95.06 103 THR A O 1
ATOM 850 N N . GLU A 1 104 ? -6.095 -11.039 -11.773 1.00 95.62 104 GLU A N 1
ATOM 851 C CA . GLU A 1 104 ? -5.160 -12.151 -11.936 1.00 95.62 104 GLU A CA 1
ATOM 852 C C . GLU A 1 104 ? -3.772 -11.824 -11.369 1.00 95.62 104 GLU A C 1
ATOM 854 O O . GLU A 1 104 ? -3.209 -12.609 -10.606 1.00 95.62 104 GLU A O 1
ATOM 859 N N . LEU A 1 105 ? -3.257 -10.625 -11.646 1.00 96.56 105 LEU A N 1
ATOM 860 C CA . LEU A 1 105 ? -2.017 -10.134 -11.046 1.00 96.56 105 LEU A CA 1
ATOM 861 C C . LEU A 1 105 ? -2.113 -10.078 -9.516 1.00 96.56 105 LEU A C 1
ATOM 863 O O . LEU A 1 105 ? -1.248 -10.626 -8.841 1.00 96.56 105 LEU A O 1
ATOM 867 N N . ASN A 1 106 ? -3.195 -9.531 -8.951 1.00 95.31 106 ASN A N 1
ATOM 868 C CA . ASN A 1 106 ? -3.404 -9.516 -7.499 1.00 95.31 106 ASN A CA 1
ATOM 869 C C . ASN A 1 106 ? -3.416 -10.934 -6.898 1.00 95.31 106 ASN A C 1
ATOM 871 O O . ASN A 1 106 ? -2.784 -11.183 -5.873 1.00 95.31 106 ASN A O 1
ATOM 875 N N . ARG A 1 107 ? -4.075 -11.895 -7.562 1.00 94.56 107 ARG A N 1
ATOM 876 C CA . ARG A 1 107 ? -4.054 -13.313 -7.161 1.00 94.56 107 ARG A CA 1
ATOM 877 C C . ARG A 1 107 ? -2.624 -13.860 -7.137 1.00 94.56 107 ARG A C 1
ATOM 879 O O . ARG A 1 107 ? -2.244 -14.546 -6.186 1.00 94.56 107 ARG A O 1
ATOM 886 N N . LYS A 1 108 ? -1.830 -13.558 -8.166 1.00 94.19 108 LYS A N 1
ATOM 887 C CA . LYS A 1 108 ? -0.429 -13.980 -8.269 1.00 94.19 108 LYS A CA 1
ATOM 888 C C . LYS A 1 108 ? 0.436 -13.369 -7.165 1.00 94.19 108 LYS A C 1
ATOM 890 O O . LYS A 1 108 ? 1.226 -14.095 -6.560 1.00 94.19 108 LYS A O 1
ATOM 895 N N . LEU A 1 109 ? 0.244 -12.085 -6.858 1.00 94.00 109 LEU A N 1
ATOM 896 C CA . LEU A 1 109 ? 0.901 -11.410 -5.737 1.00 94.00 109 LEU A CA 1
ATOM 897 C C . LEU A 1 109 ? 0.606 -12.120 -4.411 1.00 94.00 109 LEU A C 1
ATOM 899 O O . LEU A 1 109 ? 1.536 -12.493 -3.696 1.00 94.00 109 LEU A O 1
ATOM 903 N N . SER A 1 110 ? -0.672 -12.381 -4.115 1.00 94.19 110 SER A N 1
ATOM 904 C CA . SER A 1 110 ? -1.084 -13.065 -2.885 1.00 94.19 110 SER A CA 1
ATOM 905 C C . SER A 1 110 ? -0.462 -14.454 -2.748 1.00 94.19 110 SER A C 1
ATOM 907 O O . SER A 1 110 ? 0.054 -14.797 -1.686 1.00 94.19 110 SER A O 1
ATOM 909 N N . LEU A 1 111 ? -0.468 -15.252 -3.820 1.00 94.12 111 LEU A N 1
ATOM 910 C CA . LEU A 1 111 ? 0.137 -16.585 -3.802 1.00 94.12 111 LEU A CA 1
ATOM 911 C C . LEU A 1 111 ? 1.657 -16.529 -3.631 1.00 94.12 111 LEU A C 1
ATOM 913 O O . LEU A 1 111 ? 2.215 -17.322 -2.876 1.00 94.12 111 LEU A O 1
ATOM 917 N N . GLY A 1 112 ? 2.322 -15.585 -4.300 1.00 93.00 112 GLY A N 1
ATOM 918 C CA . GLY A 1 112 ? 3.763 -15.390 -4.168 1.00 93.00 112 GLY A CA 1
ATOM 919 C C . GLY A 1 112 ? 4.177 -14.983 -2.753 1.00 93.00 112 GLY A C 1
ATOM 920 O O . GLY A 1 112 ? 5.190 -15.466 -2.258 1.00 93.00 112 GLY A O 1
ATOM 921 N N . ALA A 1 113 ? 3.388 -14.134 -2.095 1.00 93.81 113 ALA A N 1
ATOM 922 C CA . ALA A 1 113 ? 3.636 -13.721 -0.718 1.00 93.81 113 ALA A CA 1
ATOM 923 C C . ALA A 1 113 ? 3.425 -14.854 0.291 1.00 93.81 113 ALA A C 1
ATOM 925 O O . ALA A 1 113 ? 4.249 -15.042 1.181 1.00 93.81 113 ALA A O 1
ATOM 926 N N . LEU A 1 114 ? 2.354 -15.639 0.129 1.00 94.62 114 LEU A N 1
ATOM 927 C CA . LEU A 1 114 ? 2.105 -16.816 0.966 1.00 94.62 114 LEU A CA 1
ATOM 928 C C . LEU A 1 114 ? 3.228 -17.844 0.847 1.00 94.62 114 LEU A C 1
ATOM 930 O O . LEU A 1 114 ? 3.653 -18.416 1.849 1.00 94.62 114 LEU A O 1
ATOM 934 N N . GLU A 1 115 ? 3.722 -18.067 -0.370 1.00 95.12 115 GLU A N 1
ATOM 935 C CA . GLU A 1 115 ? 4.836 -18.980 -0.596 1.00 95.12 115 GLU A CA 1
ATOM 936 C C . GLU A 1 115 ? 6.137 -18.457 0.024 1.00 95.12 115 GLU A C 1
ATOM 938 O O . GLU A 1 115 ? 6.833 -19.226 0.681 1.00 95.12 115 GLU A O 1
ATOM 943 N N . GLN A 1 116 ? 6.439 -17.161 -0.112 1.00 94.25 116 GLN A N 1
ATOM 944 C CA . GLN A 1 116 ? 7.616 -16.564 0.527 1.00 94.25 116 GLN A CA 1
ATOM 945 C C . GLN A 1 116 ? 7.545 -16.668 2.055 1.00 94.25 116 GLN A C 1
ATOM 947 O O . GLN A 1 116 ? 8.477 -17.164 2.680 1.00 94.25 116 GLN A O 1
ATOM 952 N N . ALA A 1 117 ? 6.415 -16.305 2.660 1.00 94.06 117 ALA A N 1
ATOM 953 C CA . ALA A 1 117 ? 6.252 -16.407 4.106 1.00 94.06 117 ALA A CA 1
ATOM 954 C C . ALA A 1 117 ? 6.376 -17.845 4.610 1.00 94.06 117 ALA A C 1
ATOM 956 O O . ALA A 1 117 ? 6.982 -18.091 5.648 1.00 94.06 117 ALA A O 1
ATOM 957 N N . ARG A 1 118 ? 5.875 -18.823 3.847 1.00 95.19 118 ARG A N 1
ATOM 958 C CA . ARG A 1 118 ? 6.065 -20.242 4.162 1.00 95.19 118 ARG A CA 1
ATOM 959 C C . ARG A 1 118 ? 7.543 -20.644 4.139 1.00 95.19 118 ARG A C 1
ATOM 961 O O . ARG A 1 118 ? 7.948 -21.457 4.966 1.00 95.19 118 ARG A O 1
ATOM 968 N N . GLN A 1 119 ? 8.326 -20.117 3.197 1.00 96.38 119 GLN A N 1
ATOM 969 C CA . GLN A 1 119 ? 9.765 -20.385 3.094 1.00 96.38 119 GLN A CA 1
ATOM 970 C C . GLN A 1 119 ? 10.558 -19.741 4.240 1.00 96.38 119 GLN A C 1
ATOM 972 O O . GLN A 1 119 ? 11.503 -20.351 4.734 1.00 96.38 119 GLN A O 1
ATOM 977 N N . GLU A 1 120 ? 10.144 -18.558 4.691 1.00 95.50 120 GLU A N 1
ATOM 978 C CA . GLU A 1 120 ? 10.796 -17.794 5.767 1.00 95.50 120 GLU A CA 1
ATOM 979 C C . GLU A 1 120 ? 10.272 -18.138 7.172 1.00 95.50 120 GLU A C 1
ATOM 981 O O . GLU A 1 120 ? 10.851 -17.736 8.177 1.00 95.50 120 GLU A O 1
ATOM 986 N N . GLY A 1 121 ? 9.189 -18.913 7.276 1.00 95.44 121 GLY A N 1
ATOM 987 C CA . GLY A 1 121 ? 8.553 -19.234 8.557 1.00 95.44 121 GLY A CA 1
ATOM 988 C C . GLY A 1 121 ? 7.759 -18.067 9.157 1.00 95.44 121 GLY A C 1
ATOM 989 O O . GLY A 1 121 ? 7.590 -18.000 10.375 1.00 95.44 121 GLY A O 1
ATOM 990 N N . HIS A 1 122 ? 7.282 -17.152 8.315 1.00 95.94 122 HIS A N 1
ATOM 991 C CA . HIS A 1 122 ? 6.496 -15.980 8.693 1.00 95.94 122 HIS A CA 1
ATOM 992 C C . HIS A 1 122 ? 4.992 -16.230 8.506 1.00 95.94 122 HIS A C 1
ATOM 994 O O . HIS A 1 122 ? 4.563 -17.084 7.726 1.00 95.94 122 HIS A O 1
ATOM 1000 N N . ALA A 1 123 ? 4.169 -15.445 9.197 1.00 94.75 123 ALA A N 1
ATOM 1001 C CA . ALA A 1 123 ? 2.744 -15.316 8.916 1.00 94.75 123 ALA A CA 1
ATOM 1002 C C . ALA A 1 123 ? 2.480 -14.051 8.083 1.00 94.75 123 ALA A C 1
ATOM 1004 O O . ALA A 1 123 ? 2.762 -12.946 8.543 1.00 94.75 123 ALA A O 1
ATOM 1005 N N . VAL A 1 124 ? 1.877 -14.186 6.895 1.00 95.62 124 VAL A N 1
ATOM 1006 C CA . VAL A 1 124 ? 1.414 -13.014 6.126 1.00 95.62 124 VAL A CA 1
ATOM 1007 C C . VAL A 1 124 ? 0.135 -12.485 6.755 1.00 95.62 124 VAL A C 1
ATOM 1009 O O . VAL A 1 124 ? -0.874 -13.190 6.797 1.00 95.62 124 VAL A O 1
ATOM 1012 N N . ARG A 1 125 ? 0.154 -11.243 7.236 1.00 95.19 125 ARG A N 1
ATOM 1013 C CA . ARG A 1 125 ? -1.008 -10.621 7.882 1.00 95.19 125 ARG A CA 1
ATOM 1014 C C . ARG A 1 125 ? -2.029 -10.135 6.872 1.00 95.19 125 ARG A C 1
ATOM 1016 O O . ARG A 1 125 ? -3.213 -10.454 6.958 1.00 95.19 125 ARG A O 1
ATOM 1023 N N . GLY A 1 126 ? -1.559 -9.352 5.916 1.00 96.06 126 GLY A N 1
ATOM 1024 C CA . GLY A 1 126 ? -2.418 -8.584 5.039 1.00 96.06 126 GLY A CA 1
ATOM 1025 C C . GLY A 1 126 ? -1.704 -8.171 3.767 1.00 96.06 126 GLY A C 1
ATOM 1026 O O . GLY A 1 126 ? -0.485 -8.284 3.641 1.00 96.06 126 GLY A O 1
ATOM 1027 N N . MET A 1 127 ? -2.492 -7.664 2.831 1.00 97.00 127 MET A N 1
ATOM 1028 C CA . MET A 1 127 ? -2.009 -6.864 1.723 1.00 97.00 127 MET A CA 1
ATOM 1029 C C . MET A 1 127 ? -2.535 -5.446 1.890 1.00 97.00 127 MET A C 1
ATOM 1031 O O . MET A 1 127 ? -3.749 -5.224 1.865 1.00 97.00 127 MET A O 1
ATOM 1035 N N . VAL A 1 128 ? -1.627 -4.486 1.977 1.00 97.12 128 VAL A N 1
ATOM 1036 C CA . VAL A 1 128 ? -1.931 -3.063 2.108 1.00 97.12 128 VAL A CA 1
ATOM 1037 C C . VAL A 1 128 ? -1.564 -2.355 0.807 1.00 97.12 128 VAL A C 1
ATOM 1039 O O . VAL A 1 128 ? -0.747 -2.841 0.027 1.00 97.12 128 VAL A O 1
ATOM 1042 N N . GLY A 1 129 ? -2.277 -1.287 0.497 1.00 94.75 129 GLY A N 1
ATOM 1043 C CA . GLY A 1 129 ? -1.962 -0.379 -0.594 1.00 94.75 129 GLY A CA 1
ATOM 1044 C C . GLY A 1 129 ? -2.707 0.926 -0.383 1.00 94.75 129 GLY A C 1
ATOM 1045 O O . GLY A 1 129 ? -3.599 1.007 0.466 1.00 94.75 129 GLY A O 1
ATOM 1046 N N . GLU A 1 130 ? -2.335 1.916 -1.165 1.00 92.56 130 GLU A N 1
ATOM 1047 C CA . GLU A 1 130 ? -2.927 3.244 -1.145 1.00 92.56 130 GLU A CA 1
ATOM 1048 C C . GLU A 1 130 ? -3.896 3.364 -2.321 1.00 92.56 130 GLU A C 1
ATOM 1050 O O . GLU A 1 130 ? -3.768 2.665 -3.334 1.00 92.56 130 GLU A O 1
ATOM 1055 N N . SER A 1 131 ? -4.938 4.175 -2.167 1.00 91.38 131 SER A N 1
ATOM 1056 C CA . SER A 1 131 ? -5.909 4.358 -3.233 1.00 91.38 131 SER A CA 1
ATOM 1057 C C . SER A 1 131 ? -6.524 5.738 -3.220 1.00 91.38 131 SER A C 1
ATOM 1059 O O . SER A 1 131 ? -6.991 6.199 -2.181 1.00 91.38 131 SER A O 1
ATOM 1061 N N . THR A 1 132 ? -6.681 6.284 -4.421 1.00 86.50 132 THR A N 1
ATOM 1062 C CA . THR A 1 132 ? -7.527 7.447 -4.664 1.00 86.50 132 THR A CA 1
ATOM 1063 C C . THR A 1 132 ? -8.999 7.042 -4.721 1.00 86.50 132 THR A C 1
ATOM 1065 O O . THR A 1 132 ? -9.339 5.893 -5.044 1.00 86.50 132 THR A O 1
ATOM 1068 N N . GLU A 1 133 ? -9.895 8.007 -4.509 1.00 86.25 133 GLU A N 1
ATOM 1069 C CA . GLU A 1 133 ? -11.350 7.807 -4.556 1.00 86.25 133 GLU A CA 1
ATOM 1070 C C . GLU A 1 133 ? -11.814 7.105 -5.848 1.00 86.25 133 GLU A C 1
ATOM 1072 O O . GLU A 1 133 ? -12.644 6.194 -5.824 1.00 86.25 133 GLU A O 1
ATOM 1077 N N . THR A 1 134 ? -11.210 7.450 -6.989 1.00 87.38 134 THR A N 1
ATOM 1078 C CA . THR A 1 134 ? -11.601 6.901 -8.299 1.00 87.38 134 THR A CA 1
ATOM 1079 C C . THR A 1 134 ? -11.278 5.414 -8.471 1.00 87.38 134 THR A C 1
ATOM 1081 O O . THR A 1 134 ? -11.920 4.726 -9.273 1.00 87.38 134 THR A O 1
ATOM 1084 N N . SER A 1 135 ? -10.315 4.895 -7.706 1.00 89.81 135 SER A N 1
ATOM 1085 C CA . SER A 1 135 ? -9.840 3.514 -7.810 1.00 89.81 135 SER A CA 1
ATOM 1086 C C . SER A 1 135 ? -10.486 2.560 -6.793 1.00 89.81 135 SER A C 1
ATOM 1088 O O . SER A 1 135 ? -10.439 1.342 -6.990 1.00 89.81 135 SER A O 1
ATOM 1090 N N . GLU A 1 136 ? -11.181 3.076 -5.765 1.00 93.94 136 GLU A N 1
ATOM 1091 C CA . GLU A 1 136 ? -11.774 2.286 -4.667 1.00 93.94 136 GLU A CA 1
ATOM 1092 C C . GLU A 1 136 ? -12.615 1.100 -5.169 1.00 93.94 136 GLU A C 1
ATOM 1094 O O . GLU A 1 136 ? -12.440 -0.038 -4.724 1.00 93.94 136 GLU A O 1
ATOM 1099 N N . LYS A 1 137 ? -13.491 1.333 -6.154 1.00 93.12 137 LYS A N 1
ATOM 1100 C CA . LYS A 1 137 ? -14.381 0.301 -6.718 1.00 93.12 137 LYS A CA 1
ATOM 1101 C C . LYS A 1 137 ? -13.631 -0.894 -7.286 1.00 93.12 137 LYS A C 1
ATOM 1103 O O . LYS A 1 137 ? -14.142 -2.015 -7.275 1.00 93.12 137 LYS A O 1
ATOM 1108 N N . PHE A 1 138 ? -12.452 -0.664 -7.854 1.00 92.56 138 PHE A N 1
ATOM 1109 C CA . PHE A 1 138 ? -11.612 -1.747 -8.338 1.00 92.56 138 PHE A CA 1
ATOM 1110 C C . PHE A 1 138 ? -10.995 -2.509 -7.159 1.00 92.56 138 PHE A C 1
ATOM 1112 O O . PHE A 1 138 ? -11.110 -3.735 -7.105 1.00 92.56 138 PHE A O 1
ATOM 1119 N N . TRP A 1 139 ? -10.440 -1.798 -6.179 1.00 95.25 139 TRP A N 1
ATOM 1120 C CA . TRP A 1 139 ? -9.832 -2.397 -4.992 1.00 95.25 139 TRP A CA 1
ATOM 1121 C C . TRP A 1 139 ? -10.817 -3.245 -4.178 1.00 95.25 139 TRP A C 1
ATOM 1123 O O . TRP A 1 139 ? -10.498 -4.375 -3.800 1.00 95.25 139 TRP A O 1
ATOM 1133 N N . ASN A 1 140 ? -12.055 -2.773 -4.009 1.00 96.00 140 ASN A N 1
ATOM 1134 C CA . ASN A 1 140 ? -13.122 -3.529 -3.354 1.00 96.00 140 ASN A CA 1
ATOM 1135 C C . ASN A 1 140 ? -13.441 -4.857 -4.053 1.00 96.00 140 ASN A C 1
ATOM 1137 O O . ASN A 1 140 ? -13.762 -5.831 -3.370 1.00 96.00 140 ASN A O 1
ATOM 1141 N N . LYS A 1 141 ? -13.316 -4.938 -5.386 1.00 93.25 141 LYS A N 1
ATOM 1142 C CA . LYS A 1 141 ? -13.541 -6.186 -6.144 1.00 93.25 141 LYS A CA 1
ATOM 1143 C C . LYS A 1 141 ? -12.441 -7.219 -5.946 1.00 93.25 141 LYS A C 1
ATOM 1145 O O . LYS A 1 141 ? -12.704 -8.405 -6.122 1.00 93.25 141 LYS A O 1
ATOM 1150 N N . ILE A 1 142 ? -11.232 -6.787 -5.598 1.00 91.62 142 ILE A N 1
ATOM 1151 C CA . ILE A 1 142 ? -10.107 -7.684 -5.305 1.00 91.62 142 ILE A CA 1
ATOM 1152 C C . ILE A 1 142 ? -9.905 -7.897 -3.796 1.00 91.62 142 ILE A C 1
ATOM 1154 O O . ILE A 1 142 ? -8.867 -8.399 -3.374 1.00 91.62 142 ILE A O 1
ATOM 1158 N N . GLY A 1 143 ? -10.915 -7.545 -2.990 1.00 92.38 143 GLY A N 1
ATOM 1159 C CA . GLY A 1 143 ? -10.979 -7.839 -1.557 1.00 92.38 143 GLY A CA 1
ATOM 1160 C C . GLY A 1 143 ? -10.370 -6.775 -0.645 1.00 92.38 143 GLY A C 1
ATOM 1161 O O . GLY A 1 143 ? -10.419 -6.932 0.569 1.00 92.38 143 GLY A O 1
ATOM 1162 N N . LYS A 1 144 ? -9.825 -5.685 -1.192 1.00 96.12 144 LYS A N 1
ATOM 1163 C CA . LYS A 1 144 ? -9.279 -4.581 -0.396 1.00 96.12 144 LYS A CA 1
ATOM 1164 C C . LYS A 1 144 ? -10.375 -3.626 0.060 1.00 96.12 144 LYS A C 1
ATOM 1166 O O . LYS A 1 144 ? -11.323 -3.343 -0.675 1.00 96.12 144 LYS A O 1
ATOM 1171 N N . ARG A 1 145 ? -10.248 -3.134 1.282 1.00 97.75 145 ARG A N 1
ATOM 1172 C CA . ARG A 1 145 ? -11.281 -2.396 2.009 1.00 97.75 145 ARG A CA 1
ATOM 1173 C C . ARG A 1 145 ? -10.637 -1.223 2.753 1.00 97.75 145 ARG A C 1
ATOM 1175 O O . ARG A 1 145 ? -9.515 -1.370 3.238 1.00 97.75 145 ARG A O 1
ATOM 1182 N N . ARG A 1 146 ? -11.334 -0.086 2.834 1.00 97.62 146 ARG A N 1
ATOM 1183 C CA . ARG A 1 146 ? -10.880 1.087 3.597 1.00 97.62 146 ARG A CA 1
ATOM 1184 C C . ARG A 1 146 ? -10.992 0.797 5.088 1.00 97.62 146 ARG A C 1
ATOM 1186 O O . ARG A 1 146 ? -11.806 -0.038 5.496 1.00 97.62 146 ARG A O 1
ATOM 1193 N N . VAL A 1 147 ? -10.180 1.472 5.893 1.00 98.19 147 VAL A N 1
ATOM 1194 C CA . VAL A 1 147 ? -10.094 1.227 7.337 1.00 98.19 147 VAL A CA 1
ATOM 1195 C C . VAL A 1 147 ? -10.889 2.268 8.115 1.00 98.19 147 VAL A C 1
ATOM 1197 O O . VAL A 1 147 ? -10.746 3.463 7.881 1.00 98.19 147 VAL A O 1
ATOM 1200 N N . TYR A 1 148 ? -11.691 1.815 9.075 1.00 98.44 148 TYR A N 1
ATOM 1201 C CA . TYR A 1 148 ? -12.550 2.658 9.903 1.00 98.44 148 TYR A CA 1
ATOM 1202 C C . TYR A 1 148 ? -12.469 2.270 11.382 1.00 98.44 148 TYR A C 1
ATOM 1204 O O . TYR A 1 148 ? -12.128 1.136 11.713 1.00 98.44 148 TYR A O 1
ATOM 1212 N N . PHE A 1 149 ? -12.843 3.179 12.278 1.00 98.19 149 PHE A N 1
ATOM 1213 C CA . PHE A 1 149 ? -13.098 2.890 13.690 1.00 98.19 149 PHE A CA 1
ATOM 1214 C C . PHE A 1 149 ? -14.417 3.509 14.154 1.00 98.19 149 PHE A C 1
ATOM 1216 O O . PHE A 1 149 ? -14.923 4.449 13.552 1.00 98.19 149 PHE A O 1
ATOM 1223 N N . GLU A 1 150 ? -14.979 2.973 15.236 1.00 97.81 150 GLU A N 1
ATOM 1224 C CA . GLU A 1 150 ? -16.111 3.580 15.943 1.00 97.81 150 GLU A CA 1
ATOM 1225 C C . GLU A 1 150 ? -15.553 4.426 17.092 1.00 97.81 150 GLU A C 1
ATOM 1227 O O . GLU A 1 150 ? -14.665 3.959 17.807 1.00 97.81 150 GLU A O 1
ATOM 1232 N N . ASP A 1 151 ? -16.037 5.652 17.272 1.00 96.62 151 ASP A N 1
ATOM 1233 C CA . ASP A 1 151 ? -15.667 6.496 18.411 1.00 96.62 151 ASP A CA 1
ATOM 1234 C C . ASP A 1 151 ? -16.500 6.179 19.672 1.00 96.62 151 ASP A C 1
ATOM 1236 O O . ASP A 1 151 ? -17.369 5.301 19.692 1.00 96.62 151 ASP A O 1
ATOM 1240 N N . SER A 1 152 ? -16.241 6.892 20.771 1.00 95.00 152 SER A N 1
ATOM 1241 C CA . SER A 1 152 ? -16.999 6.735 22.022 1.00 95.00 152 SER A CA 1
ATOM 1242 C C . SER A 1 152 ? -18.462 7.184 21.917 1.00 95.00 152 SER A C 1
ATOM 1244 O O . SER A 1 152 ? -19.295 6.764 22.725 1.00 95.00 152 SER A O 1
ATOM 1246 N N . GLU A 1 153 ? -18.788 8.010 20.927 1.00 94.69 153 GLU A N 1
ATOM 1247 C CA . GLU A 1 153 ? -20.137 8.488 20.653 1.00 94.69 153 GLU A CA 1
ATOM 1248 C C . GLU A 1 153 ? -20.902 7.545 19.713 1.00 94.69 153 GLU A C 1
ATOM 1250 O O . GLU A 1 153 ? -22.116 7.694 19.562 1.00 94.69 153 GLU A O 1
ATOM 1255 N N . GLY A 1 154 ? -20.248 6.545 19.123 1.00 95.19 154 GLY A N 1
ATOM 1256 C CA . GLY A 1 154 ? -20.838 5.617 18.163 1.00 95.19 154 GLY A CA 1
ATOM 1257 C C . GLY A 1 154 ? -20.894 6.151 16.729 1.00 95.19 154 GLY A C 1
ATOM 1258 O O . GLY A 1 154 ? -21.657 5.611 15.923 1.00 95.19 154 GLY A O 1
ATOM 1259 N N . ASN A 1 155 ? -20.148 7.214 16.410 1.00 96.75 155 ASN A N 1
ATOM 1260 C CA . ASN A 1 155 ? -19.892 7.607 15.025 1.00 96.75 155 ASN A CA 1
ATOM 1261 C C . ASN A 1 155 ? -18.765 6.749 14.457 1.00 96.75 155 ASN A C 1
ATOM 1263 O O . ASN A 1 155 ? -17.916 6.244 15.193 1.00 96.75 155 ASN A O 1
ATOM 1267 N N . ILE A 1 156 ? -18.762 6.583 13.141 1.00 97.81 156 ILE A N 1
ATOM 1268 C CA . ILE A 1 156 ? -17.723 5.836 12.442 1.00 97.81 156 ILE A CA 1
ATOM 1269 C C . ILE A 1 156 ? -16.822 6.817 11.711 1.00 97.81 156 ILE A C 1
ATOM 1271 O O . ILE A 1 156 ? -17.316 7.662 10.976 1.00 97.81 156 ILE A O 1
ATOM 1275 N N . HIS A 1 157 ? -15.515 6.669 11.869 1.00 97.69 157 HIS A N 1
ATOM 1276 C CA . HIS A 1 157 ? -14.512 7.517 11.238 1.00 97.69 157 HIS A CA 1
ATOM 1277 C C . HIS A 1 157 ? -13.602 6.668 10.371 1.00 97.69 157 HIS A C 1
ATOM 1279 O O . HIS A 1 157 ? -13.139 5.613 10.806 1.00 97.69 157 HIS A O 1
ATOM 1285 N N . GLU A 1 158 ? -13.354 7.114 9.148 1.00 97.75 158 GLU A N 1
ATOM 1286 C CA . GLU A 1 158 ? -12.250 6.600 8.348 1.00 97.75 158 GLU A CA 1
ATOM 1287 C C . GLU A 1 158 ? -10.931 6.930 9.046 1.00 97.75 158 GLU A C 1
ATOM 1289 O O . GLU A 1 158 ? -10.757 8.030 9.571 1.00 97.75 158 GLU A O 1
ATOM 1294 N N . VAL A 1 159 ? -10.006 5.972 9.075 1.00 97.62 159 VAL A N 1
ATOM 1295 C CA . VAL A 1 159 ? -8.669 6.212 9.618 1.00 97.62 159 VAL A CA 1
ATOM 1296 C C . VAL A 1 159 ? -7.929 7.145 8.654 1.00 97.62 159 VAL A C 1
ATOM 1298 O O . VAL A 1 159 ? -7.655 6.727 7.527 1.00 97.62 159 VAL A O 1
ATOM 1301 N N . PRO A 1 160 ? -7.577 8.379 9.059 1.00 95.88 160 PRO A N 1
ATOM 1302 C CA . PRO A 1 160 ? -6.818 9.276 8.204 1.00 95.88 160 PRO A CA 1
ATOM 1303 C C . PRO A 1 160 ? -5.430 8.702 7.953 1.00 95.88 160 PRO A C 1
ATOM 1305 O O . PRO A 1 160 ? -4.683 8.406 8.886 1.00 95.88 160 PRO A O 1
ATOM 1308 N N . TYR A 1 161 ? -5.087 8.564 6.678 1.00 95.75 161 TYR A N 1
ATOM 1309 C CA . TYR A 1 161 ? -3.781 8.115 6.235 1.00 95.75 161 TYR A CA 1
ATOM 1310 C C . TYR A 1 161 ? -3.178 9.170 5.318 1.00 95.75 161 TYR A C 1
ATOM 1312 O O . TYR A 1 161 ? -3.805 9.611 4.355 1.00 95.75 161 TYR A O 1
ATOM 1320 N N . LYS A 1 162 ? -1.964 9.599 5.653 1.00 95.12 162 LYS A N 1
ATOM 1321 C CA . LYS A 1 162 ? -1.208 10.558 4.859 1.00 95.12 162 LYS A CA 1
ATOM 1322 C C . LYS A 1 162 ? 0.054 9.855 4.385 1.00 95.12 162 LYS A C 1
ATOM 1324 O O . LYS A 1 162 ? 0.938 9.589 5.200 1.00 95.12 162 LYS A O 1
ATOM 1329 N N . ALA A 1 163 ? 0.094 9.523 3.099 1.00 92.88 163 ALA A N 1
ATOM 1330 C CA . ALA A 1 163 ? 1.259 8.937 2.461 1.00 92.88 163 ALA A CA 1
ATOM 1331 C C . ALA A 1 163 ? 2.446 9.903 2.625 1.00 92.88 163 ALA A C 1
ATOM 1333 O O . ALA A 1 163 ? 2.291 11.107 2.366 1.00 92.88 163 ALA A O 1
ATOM 1334 N N . PRO A 1 164 ? 3.609 9.437 3.112 1.00 93.12 164 PRO A N 1
ATOM 1335 C CA . PRO A 1 164 ? 4.792 10.271 3.186 1.00 93.12 164 PRO A CA 1
ATOM 1336 C C . PRO A 1 164 ? 5.225 10.770 1.797 1.00 93.12 164 PRO A C 1
ATOM 1338 O O . PRO A 1 164 ? 4.875 10.177 0.780 1.00 93.12 164 PRO A O 1
ATOM 1341 N N . PRO A 1 165 ? 6.004 11.858 1.735 1.00 90.12 165 PRO A N 1
ATOM 1342 C CA . PRO A 1 165 ? 6.646 12.297 0.501 1.00 90.12 165 PRO A CA 1
ATOM 1343 C C . PRO A 1 165 ? 7.502 11.185 -0.115 1.00 90.12 165 PRO A C 1
ATOM 1345 O O . PRO A 1 165 ? 8.274 10.545 0.595 1.00 90.12 165 PRO A O 1
ATOM 1348 N N . CYS A 1 166 ? 7.409 10.996 -1.432 1.00 84.12 166 CYS A N 1
ATOM 1349 C CA . CYS A 1 166 ? 8.265 10.046 -2.151 1.00 84.12 166 CYS A CA 1
ATOM 1350 C C . CYS A 1 166 ? 9.700 10.567 -2.340 1.0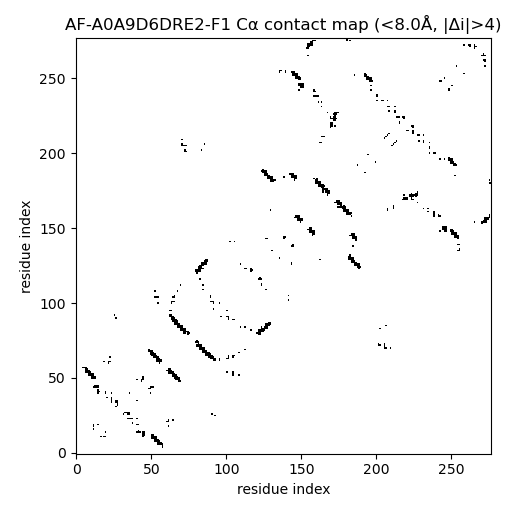0 84.12 166 CYS A C 1
ATOM 1352 O O . CYS A 1 166 ? 10.626 9.770 -2.441 1.00 84.12 166 CYS A O 1
ATOM 1354 N N . ASP A 1 167 ? 9.882 11.894 -2.357 1.00 86.00 167 ASP A N 1
ATOM 1355 C CA . ASP A 1 167 ? 11.162 12.543 -2.648 1.00 86.00 167 ASP A CA 1
ATOM 1356 C C . ASP A 1 167 ? 11.615 13.482 -1.518 1.00 86.00 167 ASP A C 1
ATOM 1358 O O . ASP A 1 167 ? 10.859 14.333 -1.025 1.00 86.00 167 ASP A O 1
ATOM 1362 N N . TYR A 1 168 ? 12.899 13.382 -1.177 1.00 91.19 168 TYR A N 1
ATOM 1363 C CA . TYR A 1 168 ? 13.577 14.196 -0.171 1.00 91.19 168 TYR A CA 1
ATOM 1364 C C . TYR A 1 168 ? 14.803 14.886 -0.773 1.00 91.19 168 TYR A C 1
ATOM 1366 O O . TYR A 1 168 ? 15.410 14.404 -1.724 1.00 91.19 168 TYR A O 1
ATOM 1374 N N . ASP A 1 169 ? 15.179 16.036 -0.222 1.00 94.00 169 ASP A N 1
ATOM 1375 C CA . ASP A 1 169 ? 16.444 16.682 -0.557 1.00 94.00 169 ASP A CA 1
ATOM 1376 C C . ASP A 1 169 ? 17.598 15.959 0.157 1.00 94.00 169 ASP A C 1
ATOM 1378 O O . ASP A 1 169 ? 17.719 16.025 1.382 1.00 94.00 169 ASP A O 1
ATOM 1382 N N . ASP A 1 170 ? 18.487 15.315 -0.600 1.00 94.19 170 ASP A N 1
ATOM 1383 C CA . ASP A 1 170 ? 19.583 14.495 -0.057 1.00 94.19 170 ASP A CA 1
ATOM 1384 C C . ASP A 1 170 ? 20.554 15.261 0.870 1.00 94.19 170 ASP A C 1
ATOM 1386 O O . ASP A 1 170 ? 21.287 14.657 1.662 1.00 94.19 170 ASP A O 1
ATOM 1390 N N . ASN A 1 171 ? 20.602 16.599 0.788 1.00 96.50 171 ASN A N 1
ATOM 1391 C CA . ASN A 1 171 ? 21.506 17.430 1.590 1.00 96.50 171 ASN A CA 1
ATOM 1392 C C . ASN A 1 171 ? 20.912 17.814 2.945 1.00 96.50 171 ASN A C 1
ATOM 1394 O O . ASN A 1 171 ? 21.651 17.995 3.920 1.00 96.50 171 ASN A O 1
ATOM 1398 N N . THR A 1 172 ? 19.594 17.984 3.004 1.00 96.50 172 THR A N 1
ATOM 1399 C CA . THR A 1 172 ? 18.879 18.509 4.173 1.00 96.50 172 THR A CA 1
ATOM 1400 C C . THR A 1 172 ? 17.989 17.472 4.848 1.00 96.50 172 THR A C 1
ATOM 1402 O O . THR A 1 172 ? 17.783 17.569 6.058 1.00 96.50 172 THR A O 1
ATOM 1405 N N . GLY A 1 173 ? 17.512 16.476 4.099 1.00 94.25 173 GLY A N 1
ATOM 1406 C CA . GLY A 1 173 ? 16.492 15.519 4.524 1.00 94.25 173 GLY A CA 1
ATOM 1407 C C . GLY A 1 173 ? 15.092 16.124 4.624 1.00 94.25 173 GLY A C 1
ATOM 1408 O O . GLY A 1 173 ? 14.209 15.526 5.234 1.00 94.25 173 GLY A O 1
ATOM 1409 N N . GLU A 1 174 ? 14.886 17.335 4.099 1.00 96.00 174 GLU A N 1
ATOM 1410 C CA . GLU A 1 174 ? 13.555 17.933 4.017 1.00 96.00 174 GLU A CA 1
ATOM 1411 C C . GLU A 1 174 ? 12.808 17.379 2.800 1.00 96.00 174 GLU A C 1
ATOM 1413 O O . GLU A 1 174 ? 13.422 17.125 1.759 1.00 96.00 174 GLU A O 1
ATOM 1418 N N . PRO A 1 175 ? 11.487 17.195 2.905 1.00 93.31 175 PRO A N 1
ATOM 1419 C CA . PRO A 1 175 ? 10.703 16.694 1.793 1.00 93.31 175 PRO A CA 1
ATOM 1420 C C . PRO A 1 175 ? 10.618 17.734 0.670 1.00 93.31 175 PRO A C 1
ATOM 1422 O O . PRO A 1 175 ? 10.432 18.928 0.925 1.00 93.31 175 PRO A O 1
ATOM 1425 N N . LEU A 1 176 ? 10.736 17.281 -0.580 1.00 90.75 176 LEU A N 1
ATOM 1426 C CA . LEU A 1 176 ? 10.610 18.156 -1.752 1.00 90.75 176 LEU A CA 1
ATOM 1427 C C . LEU A 1 176 ? 9.148 18.496 -2.070 1.00 90.75 176 LEU A C 1
ATOM 1429 O O . LEU A 1 176 ? 8.870 19.538 -2.666 1.00 90.75 176 LEU A O 1
ATOM 1433 N N . LEU A 1 177 ? 8.222 17.638 -1.641 1.00 88.38 177 LEU A N 1
ATOM 1434 C CA . LEU A 1 177 ? 6.775 17.805 -1.748 1.00 88.38 177 LEU A CA 1
ATOM 1435 C C . LEU A 1 177 ? 6.109 17.426 -0.426 1.00 88.38 177 LEU A C 1
ATOM 1437 O O . LEU A 1 177 ? 6.643 16.637 0.347 1.00 88.38 177 LEU A O 1
ATOM 1441 N N . GLU A 1 178 ? 4.934 17.982 -0.150 1.00 88.88 178 GLU A N 1
ATOM 1442 C CA . GLU A 1 178 ? 4.155 17.538 1.004 1.00 88.88 178 GLU A CA 1
ATOM 1443 C C . GLU A 1 178 ? 3.548 16.153 0.736 1.00 88.88 178 GLU A C 1
ATOM 1445 O O . GLU A 1 178 ? 3.171 15.849 -0.394 1.00 88.88 178 GLU A O 1
ATOM 1450 N N . GLY A 1 179 ? 3.438 15.325 1.779 1.00 88.62 179 GLY A N 1
ATOM 1451 C CA . GLY A 1 179 ? 2.717 14.060 1.694 1.00 88.62 179 GLY A CA 1
ATOM 1452 C C . GLY A 1 179 ? 1.237 14.285 1.380 1.00 88.62 179 GLY A C 1
ATOM 1453 O O . GLY A 1 179 ? 0.666 15.318 1.748 1.00 88.62 179 GLY A O 1
ATOM 1454 N N . ALA A 1 180 ? 0.607 13.314 0.730 1.00 90.25 180 ALA A N 1
ATOM 1455 C CA . ALA A 1 180 ? -0.781 13.403 0.290 1.00 90.25 180 ALA A CA 1
ATOM 1456 C C . ALA A 1 180 ? -1.703 12.564 1.179 1.00 90.25 180 ALA A C 1
ATOM 1458 O O . ALA A 1 180 ? -1.310 11.517 1.692 1.00 90.25 180 ALA A O 1
ATOM 1459 N N . PHE A 1 181 ? -2.938 13.027 1.379 1.00 92.06 181 PHE A N 1
ATOM 1460 C CA . PHE A 1 181 ? -3.966 12.177 1.971 1.00 92.06 181 PHE A CA 1
ATOM 1461 C C . PHE A 1 181 ? -4.425 11.155 0.936 1.00 92.06 181 PHE A C 1
ATOM 1463 O O . PHE A 1 181 ? -4.801 11.518 -0.174 1.00 92.06 181 PHE A O 1
ATOM 1470 N N . GLU A 1 182 ? -4.398 9.889 1.334 1.00 92.88 182 GLU A N 1
ATOM 1471 C CA . GLU A 1 182 ? -4.786 8.745 0.515 1.00 92.88 182 GLU A CA 1
ATOM 1472 C C . GLU A 1 182 ? -5.668 7.815 1.347 1.00 92.88 182 GLU A C 1
ATOM 1474 O O . GLU A 1 182 ? -5.638 7.828 2.582 1.00 92.88 182 GLU A O 1
ATOM 1479 N N . HIS A 1 183 ? -6.439 6.954 0.686 1.00 95.38 183 HIS A N 1
ATOM 1480 C CA . HIS A 1 183 ? -7.217 5.947 1.399 1.00 95.38 183 HIS A CA 1
ATOM 1481 C C . HIS A 1 183 ? -6.380 4.686 1.606 1.00 95.38 183 HIS A C 1
ATOM 1483 O O . HIS A 1 183 ? -6.044 3.984 0.647 1.00 95.38 183 HIS A O 1
ATOM 1489 N N . LEU A 1 184 ? -6.084 4.358 2.866 1.00 96.75 184 LEU A N 1
ATOM 1490 C CA . LEU A 1 184 ? -5.401 3.116 3.216 1.00 96.75 184 LEU A CA 1
ATOM 1491 C C . LEU A 1 184 ? -6.330 1.918 2.990 1.00 96.75 184 LEU A C 1
ATOM 1493 O O . LEU A 1 184 ? -7.385 1.797 3.618 1.00 96.75 184 LEU A O 1
ATOM 1497 N N . MET A 1 185 ? -5.914 1.003 2.117 1.00 97.06 185 MET A N 1
ATOM 1498 C CA . MET A 1 185 ? -6.712 -0.141 1.687 1.00 97.06 185 MET A CA 1
ATOM 1499 C C . MET A 1 185 ? -6.087 -1.465 2.111 1.00 97.06 185 MET A C 1
ATOM 1501 O O . MET A 1 185 ? -5.007 -1.846 1.649 1.00 97.06 185 MET A O 1
ATOM 1505 N N . VAL A 1 186 ? -6.815 -2.226 2.924 1.00 97.88 186 VAL A N 1
ATOM 1506 C CA . VAL A 1 186 ? -6.331 -3.466 3.541 1.00 97.88 186 VAL A CA 1
ATOM 1507 C C . VAL A 1 186 ? -7.159 -4.661 3.079 1.00 97.88 186 VAL A C 1
ATOM 1509 O O . VAL A 1 186 ? -8.381 -4.588 2.965 1.00 97.88 186 VAL A O 1
ATOM 1512 N N . ASN A 1 187 ? -6.485 -5.777 2.816 1.00 96.75 187 ASN A N 1
ATOM 1513 C CA . ASN A 1 187 ? -7.091 -7.100 2.686 1.00 96.75 187 ASN A CA 1
ATOM 1514 C C . ASN A 1 187 ? -6.359 -8.066 3.626 1.00 96.75 187 ASN A C 1
ATOM 1516 O O . ASN A 1 187 ? -5.150 -8.246 3.479 1.00 96.75 187 ASN A O 1
ATOM 1520 N N . MET A 1 188 ? -7.064 -8.676 4.576 1.00 96.81 188 MET A N 1
ATOM 1521 C CA . MET A 1 188 ? -6.473 -9.609 5.539 1.00 96.81 188 MET A CA 1
ATOM 1522 C C . MET A 1 188 ? -6.443 -11.028 4.967 1.00 96.81 188 MET A C 1
ATOM 1524 O O . MET A 1 188 ? -7.444 -11.521 4.450 1.00 96.81 188 MET A O 1
ATOM 1528 N N . PHE A 1 189 ? -5.306 -11.719 5.077 1.00 94.81 189 PHE A N 1
ATOM 1529 C CA . PHE A 1 189 ? -5.159 -13.065 4.499 1.00 94.81 189 PHE A CA 1
ATOM 1530 C C . PHE A 1 189 ? -5.935 -14.146 5.261 1.00 94.81 189 PHE A C 1
ATOM 1532 O O . PHE A 1 189 ? -6.238 -15.194 4.694 1.00 94.81 189 PHE A O 1
ATOM 1539 N N . ASP A 1 190 ? -6.286 -13.892 6.522 1.00 93.31 190 ASP A N 1
ATOM 1540 C CA . ASP A 1 190 ? -7.178 -14.748 7.310 1.00 93.31 190 ASP A CA 1
ATOM 1541 C C . ASP A 1 190 ? -8.671 -14.467 7.049 1.00 93.31 190 ASP A C 1
ATOM 1543 O O . ASP A 1 190 ? -9.534 -15.126 7.629 1.00 93.31 190 ASP A O 1
ATOM 1547 N N . GLY A 1 191 ? -8.983 -13.508 6.169 1.00 93.81 191 GLY A N 1
ATOM 1548 C CA . GLY A 1 191 ? -10.346 -13.093 5.845 1.00 93.81 191 GLY A CA 1
ATOM 1549 C C . GLY A 1 191 ? -11.026 -12.265 6.937 1.00 93.81 191 GLY A C 1
ATOM 1550 O O . GLY A 1 191 ? -12.235 -12.040 6.854 1.00 93.81 191 GLY A O 1
ATOM 1551 N N . SER A 1 192 ? -10.292 -11.822 7.962 1.00 94.75 192 SER A N 1
ATOM 1552 C CA . SER A 1 192 ? -10.843 -10.947 8.995 1.00 94.75 192 SER A CA 1
ATOM 1553 C C . SER A 1 192 ? -11.234 -9.580 8.421 1.00 94.75 192 SER A C 1
ATOM 1555 O O . SER A 1 192 ? -10.507 -8.959 7.647 1.00 94.75 192 SER A O 1
ATOM 1557 N N . GLY A 1 193 ? -12.418 -9.106 8.813 1.00 95.94 193 GLY A N 1
ATOM 1558 C CA . GLY A 1 193 ? -12.894 -7.749 8.525 1.00 95.94 193 GLY A CA 1
ATOM 1559 C C . GLY A 1 193 ? -12.587 -6.752 9.645 1.00 95.94 193 GLY A C 1
ATOM 1560 O O . GLY A 1 193 ? -13.036 -5.614 9.581 1.00 95.94 193 GLY A O 1
ATOM 1561 N N . GLU A 1 194 ? -11.868 -7.173 10.688 1.00 96.19 194 GLU A N 1
ATOM 1562 C CA . GLU A 1 194 ? -11.489 -6.343 11.833 1.00 96.19 194 GLU A CA 1
ATOM 1563 C C . GLU A 1 194 ? -10.070 -6.666 12.306 1.00 96.19 194 GLU A C 1
ATOM 1565 O O . GLU A 1 194 ? -9.614 -7.805 12.209 1.00 96.19 194 GLU A O 1
ATOM 1570 N N . LEU A 1 195 ? -9.383 -5.667 12.861 1.00 96.44 195 LEU A N 1
ATOM 1571 C CA . LEU A 1 195 ? -8.081 -5.834 13.500 1.00 96.44 195 LEU A CA 1
ATOM 1572 C C . LEU A 1 195 ? -7.908 -4.860 14.672 1.00 96.44 195 LEU A C 1
ATOM 1574 O O . LEU A 1 195 ? -8.667 -3.907 14.850 1.00 96.44 195 LEU A O 1
ATOM 1578 N N . LYS A 1 196 ? -6.902 -5.112 15.513 1.00 96.88 196 LYS A N 1
ATOM 1579 C CA . LYS A 1 196 ? -6.535 -4.185 16.591 1.00 96.88 196 LYS A CA 1
ATOM 1580 C C . LYS A 1 196 ? -5.863 -2.950 15.996 1.00 96.88 196 LYS A C 1
ATOM 1582 O O . LYS A 1 196 ? -5.008 -3.090 15.124 1.00 96.88 196 LYS A O 1
ATOM 1587 N N . SER A 1 197 ? -6.160 -1.767 16.527 1.00 97.19 197 SER A N 1
ATOM 1588 C CA . SER A 1 197 ? -5.525 -0.514 16.093 1.00 97.19 197 SER A CA 1
ATOM 1589 C C . SER A 1 197 ? -3.998 -0.576 16.198 1.00 97.19 197 SER A C 1
ATOM 1591 O O . SER A 1 197 ? -3.304 -0.150 15.285 1.00 97.19 197 SER A O 1
ATOM 1593 N N . GLY A 1 198 ? -3.458 -1.210 17.244 1.00 96.56 198 GLY A N 1
ATOM 1594 C CA . GLY A 1 198 ? -2.012 -1.421 17.380 1.00 96.56 198 GLY A CA 1
ATOM 1595 C C . GLY A 1 198 ? -1.394 -2.302 16.282 1.00 96.56 198 GLY A C 1
ATOM 1596 O O . GLY A 1 198 ? -0.236 -2.106 15.929 1.00 96.56 198 GLY A O 1
ATOM 1597 N N . ASP A 1 199 ? -2.147 -3.247 15.709 1.00 96.38 199 ASP A N 1
ATOM 1598 C CA . ASP A 1 199 ? -1.670 -4.029 14.560 1.00 96.38 199 ASP A CA 1
ATOM 1599 C C . ASP A 1 199 ? -1.710 -3.193 13.268 1.00 96.38 199 ASP A C 1
ATOM 1601 O O . ASP A 1 199 ? -0.791 -3.294 12.458 1.00 96.38 199 ASP A O 1
ATOM 1605 N N . LEU A 1 200 ? -2.704 -2.309 13.113 1.00 97.75 200 LEU A N 1
ATOM 1606 C CA . LEU A 1 200 ? -2.751 -1.347 12.007 1.00 97.75 200 LEU A CA 1
ATOM 1607 C C . LEU A 1 200 ? -1.587 -0.345 12.072 1.00 97.75 200 LEU A C 1
ATOM 1609 O O . LEU A 1 200 ? -0.949 -0.086 11.057 1.00 97.75 200 LEU A O 1
ATOM 1613 N N . VAL A 1 201 ? -1.267 0.175 13.261 1.00 97.62 201 VAL A N 1
ATOM 1614 C CA . VAL A 1 201 ? -0.101 1.051 13.483 1.00 97.62 201 VAL A CA 1
ATOM 1615 C C . VAL A 1 201 ? 1.191 0.352 13.072 1.00 97.62 201 VAL A C 1
ATOM 1617 O O . VAL A 1 201 ? 2.012 0.949 12.384 1.00 97.62 201 VAL A O 1
ATOM 1620 N N . ARG A 1 202 ? 1.361 -0.928 13.430 1.00 97.12 202 ARG A N 1
ATOM 1621 C CA . ARG A 1 202 ? 2.523 -1.718 12.994 1.00 97.12 202 ARG A CA 1
ATOM 1622 C C . ARG A 1 202 ? 2.589 -1.851 11.473 1.00 97.12 202 ARG A C 1
ATOM 1624 O O . ARG A 1 202 ? 3.672 -1.727 10.920 1.00 97.12 202 ARG A O 1
ATOM 1631 N N . MET A 1 203 ? 1.456 -2.066 10.799 1.00 97.69 203 MET A N 1
ATOM 1632 C CA . MET A 1 203 ? 1.412 -2.095 9.330 1.00 97.69 203 MET A CA 1
ATOM 1633 C C . MET A 1 203 ? 1.808 -0.743 8.723 1.00 97.69 203 MET A C 1
ATOM 1635 O O . MET A 1 203 ? 2.653 -0.708 7.834 1.00 97.69 203 MET A O 1
ATOM 1639 N N . ALA A 1 204 ? 1.243 0.362 9.221 1.00 97.25 204 ALA A N 1
ATOM 1640 C CA . ALA A 1 204 ? 1.555 1.709 8.742 1.00 97.25 204 ALA A CA 1
ATOM 1641 C C . ALA A 1 204 ? 3.029 2.068 8.970 1.00 97.25 204 ALA A C 1
ATOM 1643 O O . ALA A 1 204 ? 3.684 2.581 8.071 1.00 97.25 204 ALA A O 1
ATOM 1644 N N . ARG A 1 205 ? 3.574 1.724 10.140 1.00 97.38 205 ARG A N 1
ATOM 1645 C CA . ARG A 1 205 ? 4.995 1.873 10.461 1.00 97.38 205 ARG A CA 1
ATOM 1646 C C . ARG A 1 205 ? 5.876 1.109 9.479 1.00 97.38 205 ARG A C 1
ATOM 1648 O O . ARG A 1 205 ? 6.795 1.699 8.928 1.00 97.38 205 ARG A O 1
ATOM 1655 N N . THR A 1 206 ? 5.584 -0.168 9.233 1.00 96.50 206 THR A N 1
ATOM 1656 C CA . THR A 1 206 ? 6.325 -0.963 8.246 1.00 96.50 206 THR A CA 1
ATOM 1657 C C . THR A 1 206 ? 6.321 -0.279 6.880 1.00 96.50 206 THR A C 1
ATOM 1659 O O . THR A 1 206 ? 7.373 -0.164 6.274 1.00 96.50 206 THR A O 1
ATOM 1662 N N . ILE A 1 207 ? 5.189 0.257 6.419 1.00 95.62 207 ILE A N 1
ATOM 1663 C CA . ILE A 1 207 ? 5.144 0.996 5.148 1.00 95.62 207 ILE A CA 1
ATOM 1664 C C . ILE A 1 207 ? 5.991 2.272 5.226 1.00 95.62 207 ILE A C 1
ATOM 1666 O O . ILE A 1 207 ? 6.873 2.466 4.404 1.00 95.62 207 ILE A O 1
ATOM 1670 N N . TYR A 1 208 ? 5.797 3.128 6.229 1.00 95.94 208 TYR A N 1
ATOM 1671 C CA . TYR A 1 208 ? 6.517 4.403 6.311 1.00 95.94 208 TYR A CA 1
ATOM 1672 C C . TYR A 1 208 ? 8.037 4.245 6.363 1.00 95.94 208 TYR A C 1
ATOM 1674 O O . TYR A 1 208 ? 8.739 5.065 5.788 1.00 95.94 208 TYR A O 1
ATOM 1682 N N . PHE A 1 209 ? 8.555 3.217 7.034 1.00 94.06 209 PHE A N 1
ATOM 1683 C CA . PHE A 1 209 ? 10.002 3.043 7.176 1.00 94.06 209 PHE A CA 1
ATOM 1684 C C . PHE A 1 209 ? 10.619 2.122 6.126 1.00 94.06 209 PHE A C 1
ATOM 1686 O O . PHE A 1 209 ? 11.750 2.370 5.736 1.00 94.06 209 PHE A O 1
ATOM 1693 N N . GLU A 1 210 ? 9.906 1.103 5.643 1.00 91.62 210 GLU A N 1
ATOM 1694 C CA . GLU A 1 210 ? 10.458 0.196 4.630 1.00 91.62 210 GLU A CA 1
ATOM 1695 C C . GLU A 1 210 ? 10.182 0.680 3.202 1.00 91.62 210 GLU A C 1
ATOM 1697 O O . GLU A 1 210 ? 10.994 0.437 2.311 1.00 91.62 210 GLU A O 1
ATOM 1702 N N . GLU A 1 211 ? 9.040 1.339 2.959 1.00 88.50 211 GLU A N 1
ATOM 1703 C CA . GLU A 1 211 ? 8.696 1.890 1.641 1.00 88.50 211 GLU A CA 1
ATOM 1704 C C . GLU A 1 211 ? 9.269 3.284 1.431 1.00 88.50 211 GLU A C 1
ATOM 1706 O O . GLU A 1 211 ? 9.957 3.513 0.442 1.00 88.50 211 GLU A O 1
ATOM 1711 N N . TYR A 1 212 ? 9.010 4.189 2.374 1.00 88.25 212 TYR A N 1
ATOM 1712 C CA . TYR A 1 212 ? 9.380 5.602 2.250 1.00 88.25 212 TYR A CA 1
ATOM 1713 C C . TYR A 1 212 ? 10.690 5.950 2.970 1.00 88.25 212 TYR A C 1
ATOM 1715 O O . TYR A 1 212 ? 11.225 7.049 2.813 1.00 88.25 212 TYR A O 1
ATOM 1723 N N . GLY A 1 213 ? 11.223 5.033 3.780 1.00 85.44 213 GLY A N 1
ATOM 1724 C CA . GLY A 1 213 ? 12.521 5.204 4.414 1.00 85.44 213 GLY A CA 1
ATOM 1725 C C . GLY A 1 213 ? 13.643 4.859 3.444 1.00 85.44 213 GLY A C 1
ATOM 1726 O O . GLY A 1 213 ? 13.767 3.721 3.007 1.00 85.44 213 GLY A O 1
ATOM 1727 N N . ALA A 1 214 ? 14.481 5.846 3.143 1.00 81.94 214 ALA A N 1
ATOM 1728 C CA . ALA A 1 214 ? 15.735 5.630 2.431 1.00 81.94 214 ALA A CA 1
ATOM 1729 C C . ALA A 1 214 ? 16.875 5.273 3.401 1.00 81.94 214 ALA A C 1
ATOM 1731 O O . ALA A 1 214 ? 16.835 5.593 4.602 1.00 81.94 214 ALA A O 1
ATOM 1732 N N . GLU A 1 215 ? 17.902 4.619 2.866 1.00 86.19 215 GLU A N 1
ATOM 1733 C CA . GLU A 1 215 ? 19.056 4.179 3.640 1.00 86.19 215 GLU A CA 1
ATOM 1734 C C . GLU A 1 215 ? 19.980 5.369 3.954 1.00 86.19 215 GLU A C 1
ATOM 1736 O O . GLU A 1 215 ? 19.974 6.383 3.247 1.00 86.19 215 GLU A O 1
ATOM 1741 N N . PRO A 1 216 ? 20.797 5.308 5.023 1.00 89.38 216 PRO A N 1
ATOM 1742 C CA . PRO A 1 216 ? 21.724 6.387 5.359 1.00 89.38 216 PRO A CA 1
ATOM 1743 C C . PRO A 1 216 ? 22.670 6.776 4.217 1.00 89.38 216 PRO A C 1
ATOM 1745 O O . PRO A 1 216 ? 23.091 7.933 4.150 1.00 89.38 216 PRO A O 1
ATOM 1748 N N . GLU A 1 217 ? 23.024 5.824 3.351 1.00 89.19 217 GLU A N 1
ATOM 1749 C CA . GLU A 1 217 ? 23.941 6.012 2.226 1.00 89.19 217 GLU A CA 1
ATOM 1750 C C . GLU A 1 217 ? 23.336 6.813 1.065 1.00 89.19 217 GLU A C 1
ATOM 1752 O O . GLU A 1 217 ? 24.098 7.347 0.256 1.00 89.19 217 GLU A O 1
ATOM 1757 N N . ASP A 1 218 ? 22.008 6.944 1.007 1.00 87.19 218 ASP A N 1
ATOM 1758 C CA . ASP A 1 218 ? 21.312 7.730 -0.018 1.00 87.19 218 ASP A CA 1
ATOM 1759 C C . ASP A 1 218 ? 21.424 9.246 0.241 1.00 87.19 218 ASP A C 1
ATOM 1761 O O . ASP A 1 218 ? 21.155 10.059 -0.639 1.00 87.19 218 ASP A O 1
ATOM 1765 N N . TYR A 1 219 ? 21.881 9.650 1.432 1.00 92.44 219 TYR A N 1
ATOM 1766 C CA . TYR A 1 219 ? 21.968 11.050 1.845 1.00 92.44 219 TYR A CA 1
ATOM 1767 C C . TYR A 1 219 ? 23.405 11.566 1.908 1.00 92.44 219 TYR A C 1
ATOM 1769 O O . TYR A 1 219 ? 24.342 10.878 2.316 1.00 92.44 219 TYR A O 1
ATOM 1777 N N . ALA A 1 220 ? 23.582 12.864 1.646 1.00 95.62 220 ALA A N 1
ATOM 1778 C CA . ALA A 1 220 ? 24.888 13.518 1.737 1.00 95.62 220 ALA A CA 1
ATOM 1779 C C . ALA A 1 220 ? 25.441 13.569 3.177 1.00 95.62 220 ALA A C 1
ATOM 1781 O O . ALA A 1 220 ? 26.634 13.810 3.391 1.00 95.62 220 ALA A O 1
ATOM 1782 N N . SER A 1 221 ? 24.588 13.380 4.192 1.00 96.75 221 SER A N 1
ATOM 1783 C CA . SER A 1 221 ? 25.015 13.297 5.586 1.00 96.75 221 SER A CA 1
ATOM 1784 C C . SER A 1 221 ? 24.046 12.504 6.463 1.00 96.75 221 SER A C 1
ATOM 1786 O O . SER A 1 221 ? 22.833 12.533 6.269 1.00 96.75 221 SER A O 1
ATOM 1788 N N . LYS A 1 222 ? 24.573 11.923 7.549 1.00 96.81 222 LYS A N 1
ATOM 1789 C CA . LYS A 1 222 ? 23.760 11.295 8.606 1.00 96.81 222 LYS A CA 1
ATOM 1790 C C . LYS A 1 222 ? 22.692 12.235 9.178 1.00 96.81 222 LYS A C 1
ATOM 1792 O O . LYS A 1 222 ? 21.639 11.771 9.594 1.00 96.81 222 LYS A O 1
ATOM 1797 N N . LYS A 1 223 ? 22.964 13.544 9.225 1.00 97.69 223 LYS A N 1
ATOM 1798 C CA . LYS A 1 223 ? 22.012 14.540 9.730 1.00 97.69 223 LYS A CA 1
ATOM 1799 C C . LYS A 1 223 ? 20.795 14.670 8.807 1.00 97.69 223 LYS A C 1
ATOM 1801 O O . LYS A 1 223 ? 19.687 14.765 9.318 1.00 97.69 223 LYS A O 1
ATOM 1806 N N . ALA A 1 224 ? 21.007 14.661 7.491 1.00 96.69 224 ALA A N 1
ATOM 1807 C CA . ALA A 1 224 ? 19.928 14.691 6.506 1.00 96.69 224 ALA A CA 1
ATOM 1808 C C . ALA A 1 224 ? 19.070 13.424 6.607 1.00 96.69 224 ALA A C 1
ATOM 1810 O O . ALA A 1 224 ? 17.869 13.515 6.826 1.00 96.69 224 ALA A O 1
ATOM 1811 N N . TRP A 1 225 ? 19.697 12.246 6.634 1.00 96.62 225 TRP A N 1
ATOM 1812 C CA . TRP A 1 225 ? 18.973 10.993 6.861 1.00 96.62 225 TRP A CA 1
ATOM 1813 C C . TRP A 1 225 ? 18.159 11.005 8.170 1.00 96.62 225 TRP A C 1
ATOM 1815 O O . TRP A 1 225 ? 16.972 10.689 8.174 1.00 96.62 225 TRP A O 1
ATOM 1825 N N . GLN A 1 226 ? 18.757 11.438 9.289 1.00 96.94 226 GLN A N 1
ATOM 1826 C CA . GLN A 1 226 ? 18.046 11.562 10.570 1.00 96.94 226 GLN A CA 1
ATOM 1827 C C . GLN A 1 226 ? 16.844 12.504 10.478 1.00 96.94 226 GLN A C 1
ATOM 1829 O O . GLN A 1 226 ? 15.816 12.230 11.095 1.00 96.94 226 GLN A O 1
ATOM 1834 N N . ARG A 1 227 ? 16.954 13.586 9.700 1.00 96.81 227 ARG A N 1
ATOM 1835 C CA . ARG A 1 227 ? 15.852 14.515 9.478 1.00 96.81 227 ARG A CA 1
ATOM 1836 C C . ARG A 1 227 ? 14.690 13.845 8.740 1.00 96.81 227 ARG A C 1
ATOM 1838 O O . ARG A 1 227 ? 13.557 13.984 9.195 1.00 96.81 227 ARG A O 1
ATOM 1845 N N . THR A 1 228 ? 14.959 13.046 7.708 1.00 96.06 228 THR A N 1
ATOM 1846 C CA . THR A 1 228 ? 13.924 12.240 7.038 1.00 96.06 228 THR A CA 1
ATOM 1847 C C . THR A 1 228 ? 13.241 11.284 8.018 1.00 96.06 228 THR A C 1
ATOM 1849 O O . THR A 1 228 ? 12.014 11.226 8.088 1.00 96.06 228 THR A O 1
ATOM 1852 N N . GLN A 1 229 ? 14.019 10.584 8.850 1.00 96.50 229 GLN A N 1
ATOM 1853 C CA . GLN A 1 229 ? 13.469 9.669 9.857 1.00 96.50 229 GLN A CA 1
ATOM 1854 C C . GLN A 1 229 ? 12.568 10.398 10.869 1.00 96.50 229 GLN A C 1
ATOM 1856 O O . GLN A 1 229 ? 11.506 9.895 11.231 1.00 96.50 229 GLN A O 1
ATOM 1861 N N . GLU A 1 230 ? 12.943 11.604 11.311 1.00 96.75 230 GLU A N 1
ATOM 1862 C CA . GLU A 1 230 ? 12.100 12.439 12.178 1.00 96.75 230 GLU A CA 1
ATOM 1863 C C . GLU A 1 230 ? 10.777 12.828 11.512 1.00 96.75 230 GLU A C 1
ATOM 1865 O O . GLU A 1 230 ? 9.738 12.827 12.177 1.00 96.75 230 GLU A O 1
ATOM 1870 N N . VAL A 1 231 ? 10.808 13.140 10.212 1.00 96.19 231 VAL A N 1
ATOM 1871 C CA . VAL A 1 231 ? 9.608 13.442 9.425 1.00 96.19 231 VAL A CA 1
ATOM 1872 C C . VAL A 1 231 ? 8.685 12.223 9.395 1.00 96.19 231 VAL A C 1
ATOM 1874 O O . VAL A 1 231 ? 7.528 12.346 9.792 1.00 96.19 231 VAL A O 1
ATOM 1877 N N . LEU A 1 232 ? 9.191 11.038 9.036 1.00 96.75 232 LEU A N 1
ATOM 1878 C CA . LEU A 1 232 ? 8.413 9.787 9.009 1.00 96.75 232 LEU A CA 1
ATOM 1879 C C . LEU A 1 232 ? 7.825 9.426 10.383 1.00 96.75 232 LEU A C 1
ATOM 1881 O O . LEU A 1 232 ? 6.664 9.029 10.490 1.00 96.75 232 LEU A O 1
ATOM 1885 N N . VAL A 1 233 ? 8.587 9.631 11.464 1.00 97.56 233 VAL A N 1
ATOM 1886 C CA . VAL A 1 233 ? 8.079 9.494 12.840 1.00 97.56 233 VAL A CA 1
ATOM 1887 C C . VAL A 1 233 ? 6.929 10.471 13.113 1.00 97.56 233 VAL A C 1
ATOM 1889 O O . VAL A 1 233 ? 6.005 10.123 13.847 1.00 97.56 233 VAL A O 1
ATOM 1892 N N . GLY A 1 234 ? 6.974 11.684 12.557 1.00 97.31 234 GLY A N 1
ATOM 1893 C CA . GLY A 1 234 ? 5.880 12.655 12.621 1.00 97.31 234 GLY A CA 1
ATOM 1894 C C . GLY A 1 234 ? 4.590 12.106 12.011 1.00 97.31 234 GLY A C 1
ATOM 1895 O O . GLY A 1 234 ? 3.582 12.030 12.712 1.00 97.31 234 GLY A O 1
ATOM 1896 N N . TYR A 1 235 ? 4.657 11.620 10.768 1.00 97.12 235 TYR A N 1
ATOM 1897 C CA . TYR A 1 235 ? 3.524 10.978 10.086 1.00 97.12 235 TYR A CA 1
ATOM 1898 C C . TYR A 1 235 ? 2.972 9.787 10.881 1.00 97.12 235 TYR A C 1
ATOM 1900 O O . TYR A 1 235 ? 1.759 9.658 11.049 1.00 97.12 235 TYR A O 1
ATOM 1908 N N . LEU A 1 236 ? 3.846 8.924 11.418 1.00 97.69 236 LEU A N 1
ATOM 1909 C CA . LEU A 1 236 ? 3.406 7.783 12.227 1.00 97.69 236 LEU A CA 1
ATOM 1910 C C . LEU A 1 236 ? 2.681 8.232 13.499 1.00 97.69 236 LEU A C 1
ATOM 1912 O O . LEU A 1 236 ? 1.653 7.660 13.846 1.00 97.69 236 LEU A O 1
ATOM 1916 N N . LYS A 1 237 ? 3.185 9.262 14.185 1.00 98.00 237 LYS A N 1
ATOM 1917 C CA . LYS A 1 237 ? 2.548 9.791 15.398 1.00 98.00 237 LYS A CA 1
ATOM 1918 C C . LYS A 1 237 ? 1.173 10.377 15.111 1.00 98.00 237 LYS A C 1
ATOM 1920 O O . LYS A 1 237 ? 0.266 10.169 15.909 1.00 98.00 237 LYS A O 1
ATOM 1925 N N . GLU A 1 238 ? 1.008 11.097 14.006 1.00 96.69 238 GLU A N 1
ATOM 1926 C CA . GLU A 1 238 ? -0.301 11.616 13.589 1.00 96.69 238 GLU A CA 1
ATOM 1927 C C . GLU A 1 238 ? -1.279 10.468 13.303 1.00 96.69 238 GLU A C 1
ATOM 1929 O O . GLU A 1 238 ? -2.408 10.471 13.801 1.00 96.69 238 GLU A O 1
ATOM 1934 N N . PHE A 1 239 ? -0.814 9.434 12.594 1.00 97.50 239 PHE A N 1
ATOM 1935 C CA . PHE A 1 239 ? -1.592 8.224 12.339 1.00 97.50 239 PHE A CA 1
ATOM 1936 C C . PHE A 1 239 ? -2.005 7.518 13.643 1.00 97.50 239 PHE A C 1
ATOM 1938 O O . PHE A 1 239 ? -3.183 7.229 13.851 1.00 97.50 239 PHE A O 1
ATOM 1945 N N . GLU A 1 240 ? -1.066 7.301 14.567 1.00 97.62 240 GLU A N 1
ATOM 1946 C CA . GLU A 1 240 ? -1.321 6.719 15.892 1.00 97.62 240 GLU A CA 1
ATOM 1947 C C . GLU A 1 240 ? -2.327 7.541 16.708 1.00 97.62 240 GLU A C 1
ATOM 1949 O O . GLU A 1 240 ? -3.236 6.983 17.325 1.00 97.62 240 GLU A O 1
ATOM 1954 N N . GLN A 1 241 ? -2.186 8.869 16.703 1.00 97.12 241 GLN A N 1
ATOM 1955 C CA . GLN A 1 241 ? -3.076 9.778 17.424 1.00 97.12 241 GLN A CA 1
ATOM 1956 C C . GLN A 1 241 ? -4.505 9.727 16.889 1.00 97.12 241 GLN A C 1
ATOM 1958 O O . GLN A 1 241 ? -5.444 9.773 17.685 1.00 97.12 241 GLN A O 1
ATOM 1963 N N . SER A 1 242 ? -4.687 9.569 15.575 1.00 95.31 242 SER A N 1
ATOM 1964 C CA . SER A 1 242 ? -6.021 9.437 14.978 1.00 95.31 242 SER A CA 1
ATOM 1965 C C . SER A 1 242 ? -6.795 8.223 15.509 1.00 95.31 242 SER A C 1
ATOM 1967 O O . SER A 1 242 ? -8.016 8.262 15.638 1.00 95.31 242 SER A O 1
ATOM 1969 N N . LEU A 1 243 ? -6.078 7.169 15.911 1.00 96.88 243 LEU A N 1
ATOM 1970 C CA . LEU A 1 243 ? -6.646 5.932 16.443 1.00 96.88 243 LEU A CA 1
ATOM 1971 C C . LEU A 1 243 ? -6.890 5.977 17.957 1.00 96.88 243 LEU A C 1
ATOM 1973 O O . LEU A 1 243 ? -7.459 5.033 18.505 1.00 96.88 243 LEU A O 1
ATOM 1977 N N . ALA A 1 244 ? -6.505 7.051 18.655 1.00 94.44 244 ALA A N 1
ATOM 1978 C CA . ALA A 1 244 ? -6.735 7.185 20.096 1.00 94.44 244 ALA A CA 1
ATOM 1979 C C . ALA A 1 244 ? -8.233 7.224 20.455 1.00 94.44 244 ALA A C 1
ATOM 1981 O O . ALA A 1 244 ? -8.612 6.852 21.565 1.00 94.44 244 ALA A O 1
ATOM 1982 N N . GLY A 1 245 ? -9.080 7.648 19.509 1.00 91.81 245 GLY A N 1
ATOM 1983 C CA . GLY A 1 245 ? -10.538 7.641 19.636 1.00 91.81 245 GLY A CA 1
ATOM 1984 C C . GLY A 1 245 ? -11.196 6.288 19.347 1.00 91.81 245 GLY A C 1
ATOM 1985 O O . GLY A 1 245 ? -12.399 6.163 19.561 1.00 91.81 245 GLY A O 1
ATOM 1986 N N . ALA A 1 246 ? -10.444 5.283 18.880 1.00 96.31 246 ALA A N 1
ATOM 1987 C CA . ALA A 1 246 ? -10.994 3.989 18.498 1.00 96.31 246 ALA A CA 1
ATOM 1988 C C . ALA A 1 246 ? -11.530 3.225 19.712 1.00 96.31 246 ALA A C 1
ATOM 1990 O O . ALA A 1 246 ? -10.782 2.759 20.580 1.00 96.31 246 ALA A O 1
ATOM 1991 N N . LYS A 1 247 ? -12.849 3.047 19.743 1.00 95.19 247 LYS A N 1
ATOM 1992 C CA . LYS A 1 247 ? -13.546 2.244 20.739 1.00 95.19 247 LYS A CA 1
ATOM 1993 C C . LYS A 1 247 ? -12.967 0.831 20.777 1.00 95.19 247 LYS A C 1
ATOM 1995 O O . LYS A 1 247 ? -12.750 0.189 19.749 1.00 95.19 247 LYS A O 1
ATOM 2000 N N . ASP A 1 248 ? -12.671 0.370 21.990 1.00 95.44 248 ASP A N 1
ATOM 2001 C CA . ASP A 1 248 ? -12.063 -0.935 22.278 1.00 95.44 248 ASP A CA 1
ATOM 2002 C C . ASP A 1 248 ? -10.706 -1.194 21.585 1.00 95.44 248 ASP A C 1
ATOM 2004 O O . ASP A 1 248 ? -10.233 -2.333 21.552 1.00 95.44 248 ASP A O 1
ATOM 2008 N N . GLY A 1 249 ? -10.061 -0.155 21.036 1.00 96.50 249 GLY A N 1
ATOM 2009 C CA . GLY A 1 249 ? -8.815 -0.287 20.279 1.00 96.50 249 GLY A CA 1
ATOM 2010 C C . GLY A 1 249 ? -8.967 -1.147 19.022 1.00 96.50 249 GLY A C 1
ATOM 2011 O O . GLY A 1 249 ? -8.052 -1.901 18.675 1.00 96.50 249 GLY A O 1
ATOM 2012 N N . ARG A 1 250 ? -10.133 -1.088 18.366 1.00 97.19 250 ARG A N 1
ATOM 2013 C CA . ARG A 1 250 ? -10.442 -1.863 17.160 1.00 97.19 250 ARG A CA 1
ATOM 2014 C C . ARG A 1 250 ? -10.664 -0.973 15.951 1.00 97.19 250 ARG A C 1
ATOM 2016 O O . ARG A 1 250 ? -11.203 0.123 16.056 1.00 97.19 250 ARG A O 1
ATOM 2023 N N . VAL A 1 251 ? -10.298 -1.516 14.802 1.00 98.12 251 VAL A N 1
ATOM 2024 C CA . VAL A 1 251 ? -10.639 -0.983 13.489 1.00 98.12 251 VAL A CA 1
ATOM 2025 C C . VAL A 1 251 ? -11.337 -2.071 12.679 1.00 98.12 251 VAL A C 1
ATOM 2027 O O . VAL A 1 251 ? -11.122 -3.265 12.902 1.00 98.12 251 VAL A O 1
ATOM 2030 N N . PHE A 1 252 ? -12.167 -1.664 11.733 1.00 97.62 252 PHE A N 1
ATOM 2031 C CA . PHE A 1 252 ? -12.888 -2.544 10.827 1.00 97.62 252 PHE A CA 1
ATOM 2032 C C . PHE A 1 252 ? -12.733 -2.078 9.386 1.00 97.62 252 PHE A C 1
ATOM 2034 O O . PHE A 1 252 ? -12.430 -0.922 9.100 1.00 97.62 252 PHE A O 1
ATOM 2041 N N . LEU A 1 253 ? -12.910 -3.025 8.480 1.00 98.06 253 LEU A N 1
ATOM 2042 C CA . LEU A 1 253 ? -12.664 -2.875 7.062 1.00 98.06 253 LEU A CA 1
ATOM 2043 C C . LEU A 1 253 ? -14.005 -2.792 6.331 1.00 98.06 253 LEU A C 1
ATOM 2045 O O . LEU A 1 253 ? -14.836 -3.688 6.478 1.00 98.06 253 LEU A O 1
ATOM 2049 N N . MET A 1 254 ? -14.222 -1.735 5.545 1.00 97.81 254 MET A N 1
ATOM 2050 C CA . MET A 1 254 ? -15.451 -1.562 4.759 1.00 97.81 254 MET A CA 1
ATOM 2051 C C . MET A 1 254 ? -15.167 -1.186 3.306 1.00 97.81 254 MET A C 1
ATOM 2053 O O . MET A 1 254 ? -14.197 -0.507 2.975 1.00 97.81 254 MET A O 1
ATOM 2057 N N . SER A 1 255 ? -16.022 -1.684 2.421 1.00 97.25 255 SER A N 1
ATOM 2058 C CA . SER A 1 255 ? -16.133 -1.232 1.037 1.00 97.25 255 SER A CA 1
ATOM 2059 C C . SER A 1 255 ? -16.986 0.005 0.953 1.00 97.25 255 SER A C 1
ATOM 2061 O O . SER A 1 255 ? -17.714 0.314 1.890 1.00 97.25 255 SER A O 1
ATOM 2063 N N . GLU A 1 256 ? -16.987 0.626 -0.218 1.00 95.94 256 GLU A N 1
ATOM 2064 C CA . GLU A 1 256 ? -17.979 1.623 -0.591 1.00 95.94 256 GLU A CA 1
ATOM 2065 C C . GLU A 1 256 ? -19.415 1.127 -0.329 1.00 95.94 256 GLU A C 1
ATOM 2067 O O . GLU A 1 256 ? -20.190 1.816 0.329 1.00 95.94 256 GLU A O 1
ATOM 2072 N N . ASP A 1 257 ? -19.774 -0.089 -0.757 1.00 96.00 257 ASP A N 1
ATOM 2073 C CA . ASP A 1 257 ? -21.132 -0.625 -0.564 1.00 96.00 257 ASP A CA 1
ATOM 2074 C C . ASP A 1 257 ? -21.473 -0.835 0.923 1.00 96.00 257 ASP A C 1
ATOM 2076 O O . ASP A 1 257 ? -22.536 -0.414 1.389 1.00 96.00 257 ASP A O 1
ATOM 2080 N N . GLU A 1 258 ? -20.562 -1.445 1.690 1.00 97.06 258 GLU A N 1
ATOM 2081 C CA . GLU A 1 258 ? -20.735 -1.652 3.137 1.00 97.06 258 GLU A CA 1
ATOM 2082 C C . GLU A 1 258 ? -20.796 -0.316 3.890 1.00 97.06 258 GLU A C 1
ATOM 2084 O O . GLU A 1 258 ? -21.636 -0.148 4.775 1.00 97.06 258 GLU A O 1
ATOM 2089 N N . ARG A 1 259 ? -19.963 0.659 3.505 1.00 95.62 259 ARG A N 1
ATOM 2090 C CA . ARG A 1 259 ? -19.967 2.025 4.038 1.00 95.62 259 ARG A CA 1
ATOM 2091 C C . ARG A 1 259 ? -21.300 2.711 3.779 1.00 95.62 259 ARG A C 1
ATOM 2093 O O . ARG A 1 259 ? -21.901 3.233 4.716 1.00 95.62 259 ARG A O 1
ATOM 2100 N N . ASN A 1 260 ? -21.788 2.680 2.542 1.00 95.19 260 ASN A N 1
ATOM 2101 C CA . ASN A 1 260 ? -23.053 3.304 2.153 1.00 95.19 260 ASN A CA 1
ATOM 2102 C C . ASN A 1 260 ? -24.236 2.691 2.911 1.00 95.19 260 ASN A C 1
ATOM 2104 O O . ASN A 1 260 ? -25.108 3.410 3.411 1.00 95.19 260 ASN A O 1
ATOM 2108 N N . GLN A 1 261 ? -24.248 1.363 3.059 1.00 95.44 261 GLN A N 1
ATOM 2109 C CA . GLN A 1 261 ? -25.240 0.681 3.886 1.00 95.44 261 GLN A CA 1
ATOM 2110 C C . GLN A 1 261 ? -25.142 1.142 5.346 1.00 95.44 261 GLN A C 1
ATOM 2112 O O . GLN A 1 261 ? -26.151 1.509 5.956 1.00 95.44 261 GLN A O 1
ATOM 2117 N N . LYS A 1 262 ? -23.928 1.178 5.902 1.00 95.06 262 LYS A N 1
ATOM 2118 C CA . LYS A 1 262 ? -23.696 1.574 7.290 1.00 95.06 262 LYS A CA 1
ATOM 2119 C C . LYS A 1 262 ? -24.108 3.018 7.560 1.00 95.06 262 LYS A C 1
ATOM 2121 O O . LYS A 1 262 ? -24.710 3.303 8.593 1.00 95.06 262 LYS A O 1
ATOM 2126 N N . GLN A 1 263 ? -23.845 3.917 6.620 1.00 95.69 263 GLN A N 1
ATOM 2127 C CA . GLN A 1 263 ? -24.249 5.315 6.695 1.00 95.69 263 GLN A CA 1
ATOM 2128 C C . GLN A 1 263 ? -25.776 5.453 6.739 1.00 95.69 263 GLN A C 1
ATOM 2130 O O . GLN A 1 263 ? -26.302 6.208 7.559 1.00 95.69 263 GLN A O 1
ATOM 2135 N N . ALA A 1 264 ? -26.506 4.684 5.925 1.00 93.81 264 ALA A N 1
ATOM 2136 C CA . ALA A 1 264 ? -27.967 4.660 5.965 1.00 93.81 264 ALA A CA 1
ATOM 2137 C C . ALA A 1 264 ? -28.503 4.145 7.317 1.00 93.81 264 ALA A C 1
ATOM 2139 O O . ALA A 1 264 ? -29.437 4.726 7.876 1.00 93.81 264 ALA A O 1
ATOM 2140 N N . GLU A 1 265 ? -27.883 3.100 7.872 1.00 94.69 265 GLU A N 1
ATOM 2141 C CA . GLU A 1 265 ? -28.230 2.542 9.186 1.00 94.69 265 GLU A CA 1
ATOM 2142 C C . GLU A 1 265 ? -27.964 3.522 10.342 1.00 94.69 265 GLU A C 1
ATOM 2144 O O . GLU A 1 265 ? -28.777 3.635 11.264 1.00 94.69 265 GLU A O 1
ATOM 2149 N N . LEU A 1 266 ? -26.829 4.225 10.314 1.00 94.00 266 LEU A N 1
ATOM 2150 C CA . LEU A 1 266 ? -26.422 5.172 11.356 1.00 94.00 266 LEU A CA 1
ATOM 2151 C C . LEU A 1 266 ? -27.226 6.467 11.314 1.00 94.00 266 LEU A C 1
ATOM 2153 O O . LEU A 1 266 ? -27.608 6.983 12.367 1.00 94.00 266 LEU A O 1
ATOM 2157 N N . LYS A 1 267 ? -27.586 6.939 10.118 1.00 92.94 267 LYS A N 1
ATOM 2158 C CA . LYS A 1 267 ? -28.432 8.124 9.952 1.00 92.94 267 LYS A CA 1
ATOM 2159 C C . LYS A 1 267 ? -29.777 7.971 10.664 1.00 92.94 267 LYS A C 1
ATOM 2161 O O . LYS A 1 267 ? -30.253 8.918 11.285 1.00 92.94 267 LYS A O 1
ATOM 2166 N N . ALA A 1 268 ? -30.360 6.769 10.658 1.00 89.44 268 ALA A N 1
ATOM 2167 C CA . ALA A 1 268 ? -31.592 6.468 11.395 1.00 89.44 268 ALA A CA 1
ATOM 2168 C C . ALA A 1 268 ? -31.434 6.565 12.929 1.00 89.44 268 ALA A C 1
ATOM 2170 O O . ALA A 1 268 ? -32.427 6.674 13.646 1.00 89.44 268 ALA A O 1
ATOM 2171 N N . LYS A 1 269 ? -30.194 6.541 13.430 1.00 92.88 269 LYS A N 1
ATOM 2172 C CA . LYS A 1 269 ? -29.824 6.623 14.851 1.00 92.88 269 LYS A CA 1
ATOM 2173 C C . LYS A 1 269 ? -29.222 7.981 15.239 1.00 92.88 269 LYS A C 1
ATOM 2175 O O . LYS A 1 269 ? -28.757 8.124 16.367 1.00 92.88 269 LYS A O 1
ATOM 2180 N N . GLY A 1 270 ? -29.208 8.960 14.329 1.00 92.69 270 GLY A N 1
ATOM 2181 C CA . GLY A 1 270 ? -28.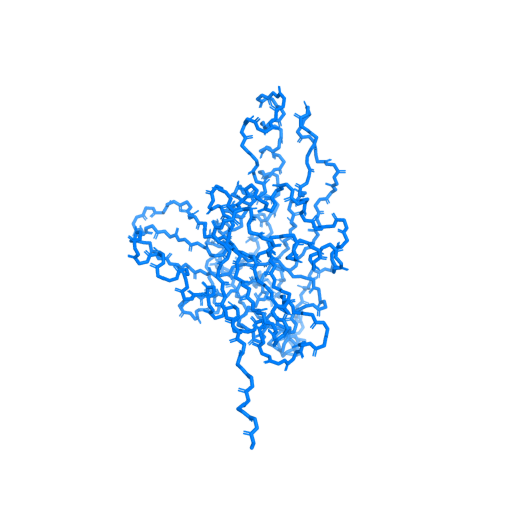562 10.257 14.556 1.00 92.69 270 GLY A CA 1
ATOM 2182 C C . GLY A 1 270 ? -27.036 10.167 14.673 1.00 92.69 270 GLY A C 1
ATOM 2183 O O . GLY A 1 270 ? -26.443 10.936 15.422 1.00 92.69 270 GLY A O 1
ATOM 2184 N N . LYS A 1 271 ? -26.425 9.196 13.987 1.00 95.56 271 LYS A N 1
ATOM 2185 C CA . LYS A 1 271 ? -24.975 8.972 13.906 1.00 95.56 271 LYS A CA 1
ATOM 2186 C C . LYS A 1 271 ? -24.506 9.113 12.465 1.00 95.56 271 LYS A C 1
ATOM 2188 O O . LYS A 1 271 ? -25.319 9.031 11.540 1.00 95.56 271 LYS A O 1
ATOM 2193 N N . GLU A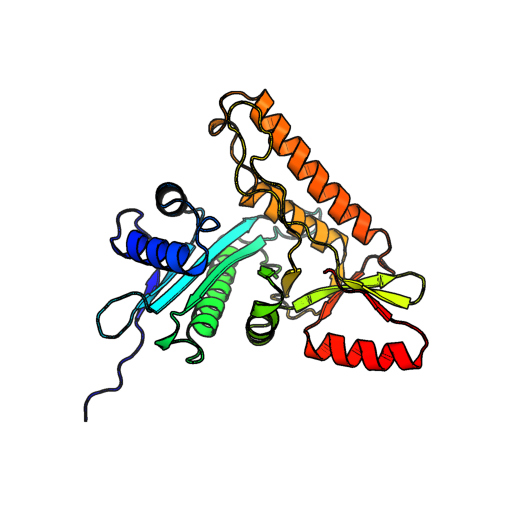 1 272 ? -23.205 9.283 12.275 1.00 95.06 272 GLU A N 1
ATOM 2194 C CA . GLU A 1 272 ? -22.617 9.486 10.952 1.00 95.06 272 GLU A CA 1
ATOM 2195 C C . GLU A 1 272 ? -21.415 8.584 10.666 1.00 95.06 272 GLU A C 1
ATOM 2197 O O . GLU A 1 272 ? -20.832 7.975 11.566 1.00 95.06 272 GLU A O 1
ATOM 2202 N N . VAL A 1 273 ? -21.095 8.490 9.373 1.00 94.81 273 VAL A N 1
ATOM 2203 C CA . VAL A 1 273 ? -19.819 7.985 8.870 1.00 94.81 273 VAL A CA 1
ATOM 2204 C C . VAL A 1 273 ? -19.045 9.195 8.355 1.00 94.81 273 VAL A C 1
ATOM 2206 O O . VAL A 1 273 ? -19.543 9.895 7.473 1.00 94.81 273 VAL A O 1
ATOM 2209 N N . VAL A 1 274 ? -17.871 9.443 8.923 1.00 94.00 274 VAL A N 1
ATOM 2210 C CA . VAL A 1 274 ? -16.963 10.533 8.568 1.00 94.00 274 VAL A CA 1
ATOM 2211 C C . VAL A 1 274 ? -15.855 9.966 7.688 1.00 94.00 274 VAL A C 1
ATOM 2213 O O . VAL A 1 274 ? -15.118 9.078 8.110 1.00 94.00 274 VAL A O 1
ATOM 2216 N N . GLU A 1 275 ? -15.762 10.464 6.461 1.00 91.88 275 GLU A N 1
ATOM 2217 C CA . GLU A 1 275 ? -14.753 10.063 5.476 1.00 91.88 275 GLU A CA 1
ATOM 2218 C C . GLU A 1 275 ? -13.633 11.101 5.400 1.00 91.88 275 GLU A C 1
ATOM 2220 O O . GLU A 1 275 ? -13.859 12.300 5.612 1.00 91.88 275 GLU A O 1
ATOM 2225 N N . VAL A 1 276 ? -12.431 10.633 5.070 1.00 87.06 276 VAL A N 1
ATOM 2226 C CA . VAL A 1 276 ? -11.307 11.511 4.728 1.00 87.06 276 VAL A CA 1
ATOM 2227 C C . VAL A 1 276 ? -11.561 12.041 3.317 1.00 87.06 276 VAL A C 1
ATOM 2229 O O . VAL A 1 276 ? -12.002 11.292 2.447 1.00 87.06 276 VAL A O 1
ATOM 2232 N N . LYS A 1 277 ? -11.356 13.342 3.111 1.00 74.88 277 LYS A N 1
ATOM 2233 C CA . LYS A 1 277 ? -11.537 14.006 1.814 1.00 74.88 277 LYS A CA 1
ATOM 2234 C C . LYS A 1 277 ? -10.213 14.234 1.117 1.00 74.88 277 LYS A C 1
ATOM 2236 O O . LYS A 1 277 ? -9.239 14.506 1.853 1.00 74.88 277 LYS A O 1
#

Nearest PDB structures (foldseek):
  4e0a-assembly1_B  TM=6.758E-01  e=7.599E-07  Halalkalibacterium halodurans C-125
  4f6a-assembly1_B  TM=6.651E-01  e=1.090E-06  Halalkalibacterium halodurans C-125
  6gtr-assembly1_A  TM=6.421E-01  e=6.248E-06  Escherichia coli
  6gtq-assembly1_A  TM=7.057E-01  e=2.212E-05  Escherichia coli
  8q3s-assembly1_A  TM=5.623E-01  e=1.686E-03  Homo sapiens

InterPro domains:
  IPR000182 GNAT domain [PS51186] (10-166)
  IPR013653 GCN5-related N-acetyltransferase Rv2170-like domain [PF08445] (86-145)
  IPR016181 Acyl-CoA N-acyltransferase [SSF55729] (22-143)